Protein AF-I9JYY7-F1 (afdb_monomer_lite)

pLDDT: mean 92.8, std 7.69, range [51.06, 98.75]

InterPro domains:
  IPR031025 LruC domain [TIGR04456] (1-221)
  IPR032295 Domain of unknown function DUF4842 [PF16130] (23-220)

Secondary structure (DSSP, 8-state):
-----S-SSEEEEEEEEEE-GGG-EEEEEEEEEEEEB-S-TT--EEEEEEEEEEGGGB-GGG-BSSEEPTT-SEEEEEEES-THHHHT---S-BS-STTSPPPPPPPEEEEEEEEEEES---GGG-EEEEEESSTT-EEESTTPPPPTTS-GGGTTSTT---BGGGTB-SB-TT--BS------S-TTS-S--PBPTT--HHHH-TTHHHHHHH---TTTT-TTSTTS--GGGB-

Foldseek 3Di:
DDLALQQQWDKDKDKDFDADPPRFGFKMKMKIWTFWHLFALLKFKWKKKWFPAALVFWPQVPKDQWDFDPDWRTGMTTNGRGQCVQQVHSHTTAPQAPPDDHGGGHMTMIMTGTPDTHNDGPVVLIWMWMAIPDPQRIATWWLRDDTPSHPCVCAPPDQHPDDVVVSGGQAGPLRHHPHDDFDDPDPVDDRAFTFHRSNRPCNQAVCVSVCSNPVPDPCLRPPVDPPSGDCVRTD

Sequence (235 aa):
MGDYDFNDFVMNYSYELEKGDNNMITALKLTFTPIAKGAASWTHIGVGIELPLSADNIDKAKSEGATLEEGNDRATFIVWNDVNTAFGTTEGYVNTEGAAVGVSAIPVEVTVRLKTPVSSLLTQKFNPFIFVNSRQREIHLVDYKPTKHADTSLFGTENDRSDPGAEVYYRMDNRYPWALDFPRKEDSSPAWNYPKERVIITKAYPNYEKWVLDQSNLSWFDASVSGNVNKEFLY

Organism: NCBI:txid997881

Radius of gyration: 18.23 Å; chains: 1; bounding box: 48×40×52 Å

Structure (mmCIF, N/CA/C/O backbone):
data_AF-I9JYY7-F1
#
_entry.id   AF-I9JYY7-F1
#
loop_
_atom_site.group_PDB
_atom_site.id
_atom_site.type_symbol
_atom_site.label_atom_id
_atom_site.label_alt_id
_atom_site.label_comp_id
_atom_site.label_asym_id
_atom_site.label_entity_id
_atom_site.label_seq_id
_atom_site.pdbx_PDB_ins_code
_atom_site.Cartn_x
_atom_site.Cartn_y
_atom_site.Cartn_z
_atom_site.occupancy
_atom_site.B_iso_or_equiv
_atom_site.auth_seq_id
_atom_site.auth_comp_id
_atom_site.auth_asym_id
_atom_site.auth_atom_id
_atom_site.pdbx_PDB_model_num
ATOM 1 N N . MET A 1 1 ? 2.165 -6.872 -21.280 1.00 51.06 1 MET A N 1
ATOM 2 C CA . MET A 1 1 ? 3.112 -7.277 -20.227 1.00 51.06 1 MET A CA 1
ATOM 3 C C . MET A 1 1 ? 3.761 -6.005 -19.725 1.00 51.06 1 MET A C 1
ATOM 5 O O . MET A 1 1 ? 4.308 -5.287 -20.558 1.00 51.06 1 MET A O 1
ATOM 9 N N . GLY A 1 2 ? 3.582 -5.679 -18.443 1.00 62.00 2 GLY A N 1
ATOM 10 C CA . GLY A 1 2 ? 4.270 -4.544 -17.822 1.00 62.00 2 GLY A CA 1
ATOM 11 C C . GLY A 1 2 ? 5.785 -4.740 -17.876 1.00 62.00 2 GLY A C 1
ATOM 12 O O . GLY A 1 2 ? 6.266 -5.859 -18.071 1.00 62.00 2 GLY A O 1
ATOM 13 N N . ASP A 1 3 ? 6.527 -3.654 -17.749 1.00 78.38 3 ASP A N 1
ATOM 14 C CA . ASP A 1 3 ? 7.991 -3.655 -17.660 1.00 78.38 3 ASP A CA 1
ATOM 15 C C . ASP A 1 3 ? 8.514 -4.191 -16.321 1.00 78.38 3 ASP A C 1
ATOM 17 O O . ASP A 1 3 ? 9.670 -4.615 -16.259 1.00 78.38 3 ASP A O 1
ATOM 21 N N . TYR A 1 4 ? 7.644 -4.280 -15.308 1.00 90.00 4 TYR A N 1
ATOM 22 C CA . TYR A 1 4 ? 7.883 -4.985 -14.046 1.00 90.00 4 TYR A CA 1
ATOM 23 C C . TYR A 1 4 ? 9.121 -4.452 -13.314 1.00 90.00 4 TYR A C 1
ATOM 25 O O . TYR A 1 4 ? 9.991 -5.189 -12.835 1.00 90.00 4 TYR A O 1
ATOM 33 N N . ASP A 1 5 ? 9.205 -3.128 -13.291 1.00 92.44 5 ASP A N 1
ATOM 34 C CA . ASP A 1 5 ? 10.200 -2.341 -12.579 1.00 92.44 5 ASP A CA 1
ATOM 35 C C . ASP A 1 5 ? 9.774 -2.029 -11.132 1.00 92.44 5 ASP A C 1
ATOM 37 O O . ASP A 1 5 ? 10.587 -1.534 -10.360 1.00 92.44 5 ASP A O 1
ATOM 41 N N . PHE A 1 6 ? 8.541 -2.383 -10.735 1.00 94.38 6 PHE A N 1
ATOM 42 C CA . PHE A 1 6 ? 7.994 -2.201 -9.382 1.00 94.38 6 PHE A CA 1
ATOM 43 C C . PHE A 1 6 ? 8.021 -0.749 -8.885 1.00 94.38 6 PHE A C 1
ATOM 45 O O . PHE A 1 6 ? 8.117 -0.500 -7.679 1.00 94.38 6 PHE A O 1
ATOM 52 N N . ASN A 1 7 ? 7.924 0.212 -9.802 1.00 94.56 7 ASN A N 1
ATOM 53 C CA . ASN A 1 7 ? 7.901 1.627 -9.449 1.00 94.56 7 ASN A CA 1
ATOM 54 C C . ASN A 1 7 ? 6.594 2.343 -9.841 1.00 94.56 7 ASN A C 1
ATOM 56 O O . ASN A 1 7 ? 6.462 3.524 -9.517 1.00 94.56 7 ASN A O 1
ATOM 60 N N . ASP A 1 8 ? 5.615 1.635 -10.437 1.00 94.81 8 ASP A N 1
ATOM 61 C CA . ASP A 1 8 ? 4.264 2.137 -10.765 1.00 94.81 8 ASP A CA 1
ATOM 62 C C . ASP A 1 8 ? 3.693 3.021 -9.640 1.00 94.81 8 ASP A C 1
ATOM 64 O O . ASP A 1 8 ? 3.161 4.109 -9.879 1.00 94.81 8 ASP A O 1
ATOM 68 N N . PHE A 1 9 ? 3.870 2.575 -8.392 1.00 96.56 9 PHE A N 1
ATOM 69 C CA . PHE A 1 9 ? 3.736 3.395 -7.196 1.00 96.56 9 PHE A CA 1
ATOM 70 C C . PHE A 1 9 ? 4.664 2.896 -6.087 1.00 96.56 9 PHE A C 1
ATOM 72 O O . PHE A 1 9 ? 4.711 1.701 -5.796 1.00 96.56 9 PHE A O 1
ATOM 79 N N . VAL A 1 10 ? 5.361 3.820 -5.426 1.00 96.25 10 VAL A N 1
ATOM 80 C CA . VAL A 1 10 ? 6.225 3.529 -4.275 1.00 96.25 10 VAL A CA 1
ATOM 81 C C . VAL A 1 10 ? 5.829 4.438 -3.127 1.00 96.25 10 VAL A C 1
ATOM 83 O O . VAL A 1 10 ? 5.697 5.650 -3.299 1.00 96.25 10 VAL A O 1
ATOM 86 N N . MET A 1 11 ? 5.671 3.867 -1.938 1.00 95.25 11 MET A N 1
ATOM 87 C CA . MET A 1 11 ? 5.253 4.586 -0.743 1.00 95.25 11 MET A CA 1
ATOM 88 C C . MET A 1 11 ? 5.935 4.003 0.487 1.00 95.25 11 MET A C 1
ATOM 90 O O . MET A 1 11 ? 6.008 2.789 0.653 1.00 95.25 11 MET A O 1
ATOM 94 N N . ASN A 1 12 ? 6.375 4.882 1.381 1.00 94.50 12 ASN A N 1
ATOM 95 C CA . ASN A 1 12 ? 6.708 4.493 2.742 1.00 94.50 12 ASN A CA 1
ATOM 96 C C . ASN A 1 12 ? 5.450 4.546 3.599 1.00 94.50 12 ASN A C 1
ATOM 98 O O . ASN A 1 12 ? 4.664 5.489 3.491 1.00 94.50 12 ASN A O 1
ATOM 102 N N . TYR A 1 13 ? 5.298 3.579 4.496 1.00 94.38 13 TYR A N 1
ATOM 103 C CA . TYR A 1 13 ? 4.289 3.648 5.537 1.00 94.38 13 TYR A CA 1
ATOM 104 C C . TYR A 1 13 ? 4.854 3.178 6.877 1.00 94.38 13 TYR A C 1
ATOM 106 O O . TYR A 1 13 ? 5.765 2.350 6.928 1.00 94.38 13 TYR A O 1
ATOM 114 N N . SER A 1 14 ? 4.337 3.737 7.965 1.00 94.25 14 SER A N 1
ATOM 115 C CA . SER A 1 14 ? 4.697 3.368 9.334 1.00 94.25 14 SER A CA 1
ATOM 116 C C . SER A 1 14 ? 3.459 3.341 10.221 1.00 94.25 14 SER A C 1
ATOM 118 O O . SER A 1 14 ? 2.390 3.830 9.845 1.00 94.25 14 SER A O 1
ATOM 120 N N . TYR A 1 15 ? 3.596 2.738 11.400 1.00 95.31 15 TYR A N 1
ATOM 121 C CA . TYR A 1 15 ? 2.539 2.719 12.394 1.00 95.31 15 TYR A CA 1
ATOM 122 C C . TYR A 1 15 ? 3.090 2.870 13.809 1.00 95.31 15 TYR A C 1
ATOM 124 O O . TYR A 1 15 ? 4.154 2.352 14.145 1.00 95.31 15 TYR A O 1
ATOM 132 N N . GLU A 1 16 ? 2.291 3.497 14.660 1.00 96.56 16 GLU A N 1
ATOM 133 C CA . GLU A 1 16 ? 2.466 3.548 16.103 1.00 96.56 16 GLU A CA 1
ATOM 134 C C . GLU A 1 16 ? 1.175 3.094 16.785 1.00 96.56 16 GLU A C 1
ATOM 136 O O . GLU A 1 16 ? 0.065 3.377 16.325 1.00 96.56 16 GLU A O 1
ATOM 141 N N . LEU A 1 17 ? 1.314 2.385 17.904 1.00 97.50 17 LEU A N 1
ATOM 142 C CA . LEU A 1 17 ? 0.184 1.953 18.721 1.00 97.50 17 LEU A CA 1
ATOM 143 C C . LEU A 1 17 ? 0.100 2.839 19.961 1.00 97.50 17 LEU A C 1
ATOM 145 O O . LEU A 1 17 ? 0.964 2.777 20.837 1.00 97.50 17 LEU A O 1
ATOM 149 N N . GLU A 1 18 ? -0.961 3.635 20.051 1.00 97.88 18 GLU A N 1
ATOM 150 C CA . GLU A 1 18 ? -1.284 4.382 21.261 1.00 97.88 18 GLU A CA 1
ATOM 151 C C . GLU A 1 18 ? -1.905 3.421 22.274 1.00 97.88 18 GLU A C 1
ATOM 153 O O . GLU A 1 18 ? -2.821 2.658 21.947 1.00 97.88 18 GLU A O 1
ATOM 158 N N . LYS A 1 19 ? -1.398 3.450 23.507 1.00 97.50 19 LYS A N 1
ATOM 159 C CA . LYS A 1 19 ? -1.869 2.589 24.588 1.00 97.50 19 LYS A CA 1
ATOM 160 C C . LYS A 1 19 ? -2.359 3.418 25.762 1.00 97.50 19 LYS A C 1
ATOM 162 O O . LYS A 1 19 ? -1.696 4.369 26.167 1.00 97.50 19 LYS A O 1
ATOM 167 N N . GLY A 1 20 ? -3.506 3.027 26.300 1.00 96.06 20 GLY A N 1
ATOM 168 C CA . GLY A 1 20 ? -4.085 3.604 27.507 1.00 96.06 20 GLY A CA 1
ATOM 169 C C . GLY A 1 20 ? -3.892 2.701 28.722 1.00 96.06 20 GLY A C 1
ATOM 170 O O . GLY A 1 20 ? -2.884 1.997 28.859 1.00 96.06 20 GLY A O 1
ATOM 171 N N . ASP A 1 21 ? -4.900 2.702 29.591 1.00 94.94 21 ASP A N 1
ATOM 172 C CA . ASP A 1 21 ? -4.928 1.896 30.808 1.00 94.94 21 ASP A CA 1
ATOM 173 C C . ASP A 1 21 ? -4.702 0.407 30.521 1.00 94.94 21 ASP A C 1
ATOM 175 O O . ASP A 1 21 ? -5.119 -0.138 29.494 1.00 94.94 21 ASP A O 1
ATOM 179 N N . ASN A 1 22 ? -4.026 -0.269 31.453 1.00 95.31 22 ASN A N 1
ATOM 180 C CA . ASN A 1 22 ? -3.670 -1.687 31.352 1.00 95.31 22 ASN A CA 1
ATOM 181 C C . ASN A 1 22 ? -2.896 -2.055 30.071 1.00 95.31 22 ASN A C 1
ATOM 183 O O . ASN A 1 22 ? -2.920 -3.214 29.657 1.00 95.31 22 ASN A O 1
ATOM 187 N N . ASN A 1 23 ? -2.195 -1.092 29.451 1.00 96.06 23 ASN A N 1
ATOM 188 C CA . ASN A 1 23 ? -1.418 -1.291 28.222 1.00 96.06 23 ASN A CA 1
ATOM 189 C C . ASN A 1 23 ? -2.283 -1.742 27.025 1.00 96.06 23 ASN A C 1
ATOM 191 O O . ASN A 1 23 ? -1.777 -2.373 26.093 1.00 96.06 23 ASN A O 1
ATOM 195 N N . MET A 1 24 ? -3.583 -1.430 27.056 1.00 98.19 24 MET A N 1
ATOM 196 C CA . MET A 1 24 ? -4.520 -1.726 25.974 1.00 98.19 24 MET A CA 1
ATOM 197 C C . MET A 1 24 ? -4.362 -0.700 24.854 1.00 98.19 24 MET A C 1
ATOM 199 O O . MET A 1 24 ? -4.264 0.497 25.113 1.00 98.19 24 MET A O 1
ATOM 203 N N . ILE A 1 25 ? -4.364 -1.164 23.608 1.00 98.38 25 ILE A N 1
ATOM 204 C CA . ILE A 1 25 ? -4.283 -0.329 22.410 1.00 98.38 25 ILE A CA 1
ATOM 205 C C . ILE A 1 25 ? -5.600 0.430 22.263 1.00 98.38 25 ILE A C 1
ATOM 207 O O . ILE A 1 25 ? -6.661 -0.185 22.154 1.00 98.38 25 ILE A O 1
ATOM 211 N N . THR A 1 26 ? -5.529 1.757 22.260 1.00 98.44 26 THR A N 1
ATOM 212 C CA . THR A 1 26 ? -6.678 2.671 22.155 1.00 98.44 26 THR A CA 1
ATOM 213 C C . THR A 1 26 ? -6.766 3.334 20.786 1.00 98.44 26 THR A C 1
ATOM 215 O O . THR A 1 26 ? -7.861 3.696 20.347 1.00 98.44 26 THR A O 1
ATOM 218 N N . ALA A 1 27 ? -5.631 3.492 20.103 1.00 98.38 27 ALA A N 1
ATOM 219 C CA . ALA A 1 27 ? -5.570 4.047 18.762 1.00 98.38 27 ALA A CA 1
ATOM 220 C C . ALA A 1 27 ? -4.353 3.534 17.984 1.00 98.38 27 ALA A C 1
ATOM 222 O O . ALA A 1 27 ? -3.381 3.040 18.559 1.00 98.38 27 ALA A O 1
ATOM 223 N N . LEU A 1 28 ? -4.419 3.690 16.668 1.00 98.31 28 LEU A N 1
ATOM 224 C CA . LEU A 1 28 ? -3.297 3.540 15.757 1.00 98.31 28 LEU A CA 1
ATOM 225 C C . LEU A 1 28 ? -3.010 4.894 15.130 1.00 98.31 28 LEU A C 1
ATOM 227 O O . LEU A 1 28 ? -3.942 5.577 14.705 1.00 98.31 28 LEU A O 1
ATOM 231 N N . LYS A 1 29 ? -1.736 5.251 15.032 1.00 98.38 29 LYS A N 1
ATOM 232 C CA . LYS A 1 29 ? -1.282 6.360 14.196 1.00 98.38 29 LYS A CA 1
ATOM 233 C C . LYS A 1 29 ? -0.531 5.759 13.028 1.00 98.38 29 LYS A C 1
ATOM 235 O O . LYS A 1 29 ? 0.390 4.981 13.245 1.00 98.38 29 LYS A O 1
ATOM 240 N N . LEU A 1 30 ? -0.969 6.050 11.817 1.00 98.25 30 LEU A N 1
ATOM 241 C CA . LEU A 1 30 ? -0.361 5.574 10.585 1.00 98.25 30 LEU A CA 1
ATOM 242 C C . LEU A 1 30 ? 0.183 6.785 9.847 1.00 98.25 30 LEU A C 1
ATOM 244 O O . LEU A 1 30 ? -0.520 7.786 9.735 1.00 98.25 30 LEU A O 1
ATOM 248 N N . THR A 1 31 ? 1.384 6.682 9.302 1.00 97.44 31 THR A N 1
ATOM 249 C CA . THR A 1 31 ? 1.933 7.727 8.438 1.00 97.44 31 THR A CA 1
ATOM 250 C C . THR A 1 31 ? 2.214 7.122 7.084 1.00 97.44 31 THR A C 1
ATOM 252 O O . THR A 1 31 ? 2.848 6.073 6.999 1.00 97.44 31 THR A O 1
ATOM 255 N N . PHE A 1 32 ? 1.744 7.780 6.031 1.00 97.25 32 PHE A N 1
ATOM 256 C CA . PHE A 1 32 ? 1.962 7.381 4.650 1.00 97.25 32 PHE A CA 1
ATOM 257 C C . PHE A 1 32 ? 2.694 8.498 3.912 1.00 97.25 32 PHE A C 1
ATOM 259 O O . PHE A 1 32 ? 2.281 9.657 3.965 1.00 97.25 32 PHE A O 1
ATOM 266 N N . THR A 1 33 ? 3.751 8.147 3.190 1.00 95.56 33 THR A N 1
ATOM 267 C CA . THR A 1 33 ? 4.568 9.092 2.425 1.00 95.56 33 THR A CA 1
ATOM 268 C C . THR A 1 33 ? 4.789 8.542 1.021 1.00 95.56 33 THR A C 1
ATOM 270 O O . THR A 1 33 ? 5.605 7.628 0.857 1.00 95.56 33 THR A O 1
ATOM 273 N N . PRO A 1 34 ? 4.085 9.066 0.003 1.00 95.38 34 PRO A N 1
ATOM 274 C CA . PRO A 1 34 ? 4.351 8.722 -1.387 1.00 95.38 34 PRO A CA 1
ATOM 275 C C . PRO A 1 34 ? 5.788 9.088 -1.773 1.00 95.38 34 PRO A C 1
ATOM 277 O O . PRO A 1 34 ? 6.290 10.151 -1.409 1.00 95.38 34 PRO A O 1
ATOM 280 N N . ILE A 1 35 ? 6.458 8.189 -2.488 1.00 94.50 35 ILE A N 1
ATOM 281 C CA . ILE A 1 35 ? 7.867 8.318 -2.882 1.00 94.50 35 ILE A CA 1
ATOM 282 C C . ILE A 1 35 ? 7.995 8.435 -4.394 1.00 94.50 35 ILE A C 1
ATOM 284 O O . ILE A 1 35 ? 8.742 9.288 -4.861 1.00 94.50 35 ILE A O 1
ATOM 288 N N . ALA A 1 36 ? 7.264 7.620 -5.153 1.00 94.94 36 ALA A N 1
ATOM 289 C CA . ALA A 1 36 ? 7.288 7.650 -6.610 1.00 94.94 36 ALA A CA 1
ATOM 290 C C . ALA A 1 36 ? 5.954 7.207 -7.212 1.00 94.94 36 ALA A C 1
ATOM 292 O O . ALA A 1 36 ? 5.155 6.531 -6.558 1.00 94.94 36 ALA A O 1
ATOM 293 N N . LYS A 1 37 ? 5.747 7.585 -8.472 1.00 94.94 37 LYS A N 1
ATOM 294 C CA . LYS A 1 37 ? 4.646 7.138 -9.325 1.00 94.94 37 LYS A CA 1
ATOM 295 C C . LYS A 1 37 ? 5.196 6.912 -10.733 1.00 94.94 37 LYS A C 1
ATOM 297 O O . LYS A 1 37 ? 5.296 7.860 -11.505 1.00 94.94 37 LYS A O 1
ATOM 302 N N . GLY A 1 38 ? 5.519 5.672 -11.071 1.00 94.69 38 GLY A N 1
ATOM 303 C CA . GLY A 1 38 ? 5.977 5.225 -12.391 1.00 94.69 38 GLY A CA 1
ATOM 304 C C . GLY A 1 38 ? 4.850 5.003 -13.397 1.00 94.69 38 GLY A C 1
ATOM 305 O O . GLY A 1 38 ? 4.912 4.119 -14.235 1.00 94.69 38 GLY A O 1
ATOM 306 N N . ALA A 1 39 ? 3.768 5.776 -13.308 1.00 93.25 39 ALA A N 1
ATOM 307 C CA . ALA A 1 39 ? 2.580 5.561 -14.127 1.00 93.25 39 ALA A CA 1
ATOM 308 C C . ALA A 1 39 ? 2.257 6.781 -14.991 1.00 93.25 39 ALA A C 1
ATOM 310 O O . ALA A 1 39 ? 2.456 7.928 -14.582 1.00 93.25 39 ALA A O 1
ATOM 311 N N . ALA A 1 40 ? 1.669 6.538 -16.167 1.00 92.88 40 ALA A N 1
ATOM 312 C CA . ALA A 1 40 ? 1.218 7.587 -17.080 1.00 92.88 40 ALA A CA 1
ATOM 313 C C . ALA A 1 40 ? 0.313 8.635 -16.393 1.00 92.88 40 ALA A C 1
ATOM 315 O O . ALA A 1 40 ? -0.321 8.376 -15.369 1.00 92.88 40 ALA A O 1
ATOM 316 N N . SER A 1 41 ? 0.227 9.839 -16.965 1.00 92.06 41 SER A N 1
ATOM 317 C CA . SER A 1 41 ? -0.509 10.962 -16.356 1.00 92.06 41 SER A CA 1
ATOM 318 C C . SER A 1 41 ? -2.013 10.710 -16.213 1.00 92.06 41 SER A C 1
ATOM 320 O O . SER A 1 41 ? -2.634 11.226 -15.293 1.00 92.06 41 SER A O 1
ATOM 322 N N . TRP A 1 42 ? -2.599 9.886 -17.085 1.00 93.56 42 TRP A N 1
ATOM 323 C CA . TRP A 1 42 ? -4.008 9.481 -17.007 1.00 93.56 42 TRP A CA 1
ATOM 324 C C . TRP A 1 42 ? -4.260 8.299 -16.060 1.00 93.56 42 TRP A C 1
ATOM 326 O O . TRP A 1 42 ? -5.404 7.867 -15.923 1.00 93.56 42 TRP A O 1
ATOM 336 N N . THR A 1 43 ? -3.214 7.738 -15.446 1.00 95.56 43 THR A N 1
ATOM 337 C CA . THR A 1 43 ? -3.346 6.675 -14.450 1.00 95.56 43 THR A CA 1
ATOM 338 C C . THR A 1 43 ? -3.503 7.300 -13.069 1.00 95.56 43 THR A C 1
ATOM 340 O O . THR A 1 43 ? -2.537 7.795 -12.484 1.00 95.56 43 THR A O 1
ATOM 343 N N . HIS A 1 44 ? -4.724 7.258 -12.544 1.00 96.06 44 HIS A N 1
ATOM 344 C CA . HIS A 1 44 ? -5.056 7.722 -11.201 1.00 96.06 44 HIS A CA 1
ATOM 345 C C . HIS A 1 44 ? -4.870 6.578 -10.209 1.00 96.06 44 HIS A C 1
ATOM 347 O O . HIS A 1 44 ? -5.483 5.519 -10.364 1.00 96.06 44 HIS A O 1
ATOM 353 N N . ILE A 1 45 ? -4.026 6.791 -9.202 1.00 98.19 45 ILE A N 1
ATOM 354 C CA . ILE A 1 45 ? -3.723 5.790 -8.178 1.00 98.19 45 ILE A CA 1
ATOM 355 C C . ILE A 1 45 ? -4.276 6.295 -6.854 1.00 98.19 45 ILE A C 1
ATOM 357 O O . ILE A 1 45 ? -3.819 7.309 -6.333 1.00 98.19 45 ILE A O 1
ATOM 361 N N . GLY A 1 46 ? -5.265 5.594 -6.318 1.00 98.44 46 GLY A N 1
ATOM 362 C CA . GLY A 1 46 ? -5.697 5.751 -4.939 1.00 98.44 46 GLY A CA 1
ATOM 363 C C . GLY A 1 46 ? -4.991 4.757 -4.025 1.00 98.44 46 GLY A C 1
ATOM 364 O O . GLY A 1 46 ? -4.431 3.764 -4.486 1.00 98.44 46 GLY A O 1
ATOM 365 N N . VAL A 1 47 ? -5.018 5.026 -2.724 1.00 98.75 47 VAL A N 1
ATOM 366 C CA . VAL A 1 47 ? -4.351 4.217 -1.697 1.00 98.75 47 VAL A CA 1
ATOM 367 C C . VAL A 1 47 ? -5.314 3.976 -0.551 1.00 98.75 47 VAL A C 1
ATOM 369 O O . VAL A 1 47 ? -5.964 4.909 -0.061 1.00 98.75 47 VAL A O 1
ATOM 372 N N . GLY A 1 48 ? -5.351 2.735 -0.088 1.00 98.56 48 GLY A N 1
ATOM 373 C CA . GLY A 1 48 ? -6.064 2.353 1.113 1.00 98.56 48 GLY A CA 1
ATOM 374 C C . GLY A 1 48 ? -5.279 1.383 1.984 1.00 98.56 48 GLY A C 1
ATOM 375 O O . GLY A 1 48 ? -4.209 0.893 1.622 1.00 98.56 48 GLY A O 1
ATOM 376 N N . ILE A 1 49 ? -5.828 1.122 3.164 1.00 98.69 49 ILE A N 1
ATOM 377 C CA . ILE A 1 49 ? -5.327 0.115 4.093 1.00 98.69 49 ILE A CA 1
ATOM 378 C C . ILE A 1 49 ? -6.500 -0.593 4.770 1.00 98.69 49 ILE A C 1
ATOM 380 O O . ILE A 1 49 ? -7.363 0.052 5.368 1.00 98.69 49 ILE A O 1
ATOM 384 N N . GLU A 1 50 ? -6.532 -1.922 4.690 1.00 98.50 50 GLU A N 1
ATOM 385 C CA . GLU A 1 50 ? -7.390 -2.749 5.541 1.00 98.50 50 GLU A CA 1
ATOM 386 C C . GLU A 1 50 ? -6.610 -3.144 6.805 1.00 98.50 50 GLU A C 1
ATOM 388 O O . GLU A 1 50 ? -5.489 -3.659 6.749 1.00 98.50 50 GLU A O 1
ATOM 393 N N . LEU A 1 51 ? -7.214 -2.890 7.965 1.00 98.12 51 LEU A N 1
ATOM 394 C CA . LEU A 1 51 ? -6.679 -3.249 9.272 1.00 98.12 51 LEU A CA 1
ATOM 395 C C . LEU A 1 51 ? -7.343 -4.537 9.785 1.00 98.12 51 LEU A C 1
ATOM 397 O O . LEU A 1 51 ? -8.528 -4.767 9.537 1.00 98.12 51 LEU A O 1
ATOM 401 N N . PRO A 1 52 ? -6.641 -5.357 10.589 1.00 96.75 52 PRO A N 1
ATOM 402 C CA . PRO A 1 52 ? -7.188 -6.571 11.199 1.00 96.75 52 PRO A CA 1
ATOM 403 C C . PRO A 1 52 ? -8.076 -6.242 12.414 1.00 96.75 52 PRO A C 1
ATOM 405 O O . PRO A 1 52 ? -7.904 -6.776 13.509 1.00 96.75 52 PRO A O 1
ATOM 408 N N . LEU A 1 53 ? -9.024 -5.330 12.213 1.00 96.81 53 LEU A N 1
ATOM 409 C CA . LEU A 1 53 ? -10.011 -4.845 13.168 1.00 96.81 53 LEU A CA 1
ATOM 410 C C . LEU A 1 53 ? -11.378 -4.885 12.497 1.00 96.81 53 LEU A C 1
ATOM 412 O O . LEU A 1 53 ? -11.484 -4.618 11.306 1.00 96.81 53 LEU A O 1
ATOM 416 N N . SER A 1 54 ? -12.432 -5.174 13.254 1.00 96.62 54 SER A N 1
ATOM 417 C CA . SER A 1 54 ? -13.795 -4.974 12.752 1.00 96.62 54 SER A CA 1
ATOM 418 C C . SER A 1 54 ? -14.036 -3.485 12.495 1.00 96.62 54 SER A C 1
ATOM 420 O O . SER A 1 54 ? -13.659 -2.652 13.328 1.00 96.62 54 SER A O 1
ATOM 422 N N . ALA A 1 55 ? -14.690 -3.156 11.377 1.00 96.69 55 ALA A N 1
ATOM 423 C CA . ALA A 1 55 ? -15.098 -1.782 11.074 1.00 96.69 55 ALA A CA 1
ATOM 424 C C . ALA A 1 55 ? -15.976 -1.186 12.194 1.00 96.69 55 ALA A C 1
ATOM 426 O O . ALA A 1 55 ? -15.840 -0.010 12.540 1.00 96.69 55 ALA A O 1
ATOM 427 N N . ASP A 1 56 ? -16.788 -2.018 12.855 1.00 96.56 56 ASP A N 1
ATOM 428 C CA . ASP A 1 56 ? -17.656 -1.599 13.958 1.00 96.56 56 ASP A CA 1
ATOM 429 C C . ASP A 1 56 ? -16.882 -1.149 15.198 1.00 96.56 56 ASP A C 1
ATOM 431 O O . ASP A 1 56 ? -17.411 -0.358 15.984 1.00 96.56 56 ASP A O 1
ATOM 435 N N . ASN A 1 57 ? -15.633 -1.590 15.379 1.00 97.75 57 ASN A N 1
ATOM 436 C CA . ASN A 1 57 ? -14.809 -1.166 16.512 1.00 97.75 57 ASN A CA 1
ATOM 437 C C . ASN A 1 57 ? -14.162 0.215 16.305 1.00 97.75 57 ASN A C 1
ATOM 439 O O . ASN A 1 57 ? -13.501 0.719 17.210 1.00 97.75 57 ASN A O 1
ATOM 443 N N . ILE A 1 58 ? -14.329 0.852 15.146 1.00 98.31 58 ILE A N 1
ATOM 444 C CA . ILE A 1 58 ? -13.722 2.157 14.874 1.00 98.31 58 ILE A CA 1
ATOM 445 C C . ILE A 1 58 ? -14.607 3.288 15.400 1.00 98.31 58 ILE A C 1
ATOM 447 O O . ILE A 1 58 ? -15.779 3.411 15.036 1.00 98.31 58 ILE A O 1
ATOM 451 N N . ASP A 1 59 ? -14.037 4.159 16.234 1.00 98.12 59 ASP A N 1
ATOM 452 C CA . ASP A 1 59 ? -14.640 5.434 16.623 1.00 98.12 59 ASP A CA 1
ATOM 453 C C . ASP A 1 59 ? -14.418 6.450 15.492 1.00 98.12 59 ASP A C 1
ATOM 455 O O . ASP A 1 59 ? -13.473 7.246 15.494 1.00 98.12 59 ASP A O 1
ATOM 459 N N . LYS A 1 60 ? -15.286 6.376 14.475 1.00 96.31 60 LYS A N 1
ATOM 460 C CA . LYS A 1 60 ? -15.220 7.208 13.263 1.00 96.31 60 LYS A CA 1
ATOM 461 C C . LYS A 1 60 ? -15.222 8.706 13.579 1.00 96.31 60 LYS A C 1
ATOM 463 O O . LYS A 1 60 ? -14.560 9.463 12.886 1.00 96.31 60 LYS A O 1
ATOM 468 N N . ALA A 1 61 ? -15.925 9.131 14.632 1.00 97.12 61 ALA A N 1
ATOM 469 C CA . ALA A 1 61 ? -16.036 10.541 15.007 1.00 9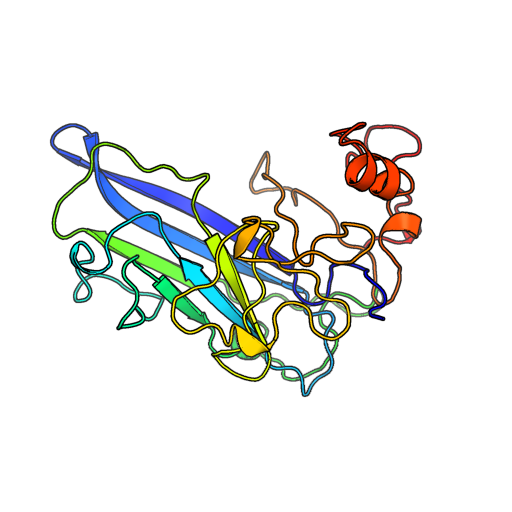7.12 61 ALA A CA 1
ATOM 470 C C . ALA A 1 61 ? -14.732 11.127 15.569 1.00 97.12 61 ALA A C 1
ATOM 472 O O . ALA A 1 61 ? -14.578 12.345 15.601 1.00 97.12 61 ALA A O 1
ATOM 473 N N . LYS A 1 62 ? -13.810 10.273 16.027 1.00 97.69 62 LYS A N 1
ATOM 474 C CA . LYS A 1 62 ? -12.505 10.687 16.558 1.00 97.69 62 LYS A CA 1
ATOM 475 C C . LYS A 1 62 ? -11.325 10.178 15.732 1.00 97.69 62 LYS A C 1
ATOM 477 O O . LYS A 1 62 ? -10.187 10.290 16.184 1.00 97.69 62 LYS A O 1
ATOM 482 N N . SER A 1 63 ? -11.604 9.564 14.586 1.00 97.94 63 SER A N 1
ATOM 483 C CA . SER A 1 63 ? -10.586 9.152 13.626 1.00 97.94 63 SER A CA 1
ATOM 484 C C . SER A 1 63 ? -10.447 10.231 12.556 1.00 97.94 63 SER A C 1
ATOM 486 O O . SER A 1 63 ? -11.438 10.846 12.165 1.00 97.94 63 SER A O 1
ATOM 488 N N . GLU A 1 64 ? -9.228 10.475 12.094 1.00 98.06 64 GLU A N 1
ATOM 489 C CA . GLU A 1 64 ? -8.901 11.592 11.201 1.00 98.06 64 GLU A CA 1
ATOM 490 C C . GLU A 1 64 ? -7.797 11.211 10.209 1.00 98.06 64 GLU A C 1
ATOM 492 O O . GLU A 1 64 ? -7.112 10.204 10.389 1.00 98.06 64 GLU A O 1
ATOM 497 N N . GLY A 1 65 ? -7.642 12.007 9.149 1.00 97.25 65 GLY A N 1
ATOM 498 C CA . GLY A 1 65 ? -6.602 11.831 8.126 1.00 97.25 65 GLY A CA 1
ATOM 499 C C . GLY A 1 65 ? -6.942 10.849 6.999 1.00 97.25 65 GLY A C 1
ATOM 500 O O . GLY A 1 65 ? -6.317 10.902 5.947 1.00 97.25 65 GLY A O 1
ATOM 501 N N . ALA A 1 66 ? -7.958 9.998 7.166 1.00 97.81 66 ALA A N 1
ATOM 502 C CA . ALA A 1 66 ? -8.449 9.093 6.124 1.00 97.81 66 ALA A CA 1
ATOM 503 C C . ALA A 1 66 ? -9.962 8.860 6.231 1.00 97.81 66 ALA A C 1
ATOM 505 O O . ALA A 1 66 ? -10.588 9.127 7.260 1.00 97.81 66 ALA A O 1
ATOM 506 N N . THR A 1 67 ? -10.557 8.323 5.165 1.00 98.00 67 THR A N 1
ATOM 507 C CA . THR A 1 67 ? -11.986 7.982 5.130 1.00 98.00 67 THR A CA 1
ATOM 508 C C . THR A 1 67 ? -12.186 6.510 5.469 1.00 98.00 67 THR A C 1
ATOM 510 O O . THR A 1 67 ? -11.724 5.654 4.722 1.00 98.00 67 THR A O 1
ATOM 513 N N . LEU A 1 68 ? -12.900 6.202 6.559 1.00 98.25 68 LEU A N 1
ATOM 514 C CA . LEU A 1 68 ? -13.381 4.839 6.822 1.00 98.25 68 LEU A CA 1
ATOM 515 C C . LEU A 1 68 ? -14.419 4.460 5.760 1.00 98.25 68 LEU A C 1
ATOM 517 O O . LEU A 1 68 ? -15.469 5.102 5.658 1.00 98.25 68 LEU A O 1
ATOM 521 N N . GLU A 1 69 ? -14.116 3.424 4.991 1.00 97.44 69 GLU A N 1
ATOM 522 C CA . GLU A 1 69 ? -14.979 2.919 3.938 1.00 97.44 69 GLU A CA 1
ATOM 523 C C . GLU A 1 69 ? -16.035 1.961 4.489 1.00 97.44 69 GLU A C 1
ATOM 525 O O . GLU A 1 69 ? -15.735 0.964 5.147 1.00 97.44 69 GLU A O 1
ATOM 530 N N . GLU A 1 70 ? -17.291 2.264 4.176 1.00 96.12 70 GLU A N 1
ATOM 531 C CA . GLU A 1 70 ? -18.445 1.495 4.623 1.00 96.12 70 GLU A CA 1
ATOM 532 C C . GLU A 1 70 ? -18.579 0.159 3.876 1.00 96.12 70 GLU A C 1
ATOM 534 O O . GLU A 1 70 ? -18.145 -0.009 2.734 1.00 96.12 70 GLU A O 1
ATOM 539 N N . GLY A 1 71 ? -19.254 -0.797 4.513 1.00 94.50 71 GLY A N 1
ATOM 540 C CA . GLY A 1 71 ? -19.642 -2.067 3.896 1.00 94.50 71 GLY A CA 1
ATOM 541 C C . GLY A 1 71 ? -18.595 -3.180 3.966 1.00 94.50 71 GLY A C 1
ATOM 542 O O . GLY A 1 71 ? -18.964 -4.330 3.713 1.00 94.50 71 GLY A O 1
ATOM 543 N N . ASN A 1 72 ? -17.352 -2.874 4.347 1.00 95.69 72 ASN A N 1
ATOM 544 C CA . ASN A 1 72 ? -16.316 -3.866 4.640 1.00 95.69 72 ASN A CA 1
ATOM 545 C C . ASN A 1 72 ? -16.511 -4.473 6.039 1.00 95.69 72 ASN A C 1
ATOM 547 O O . ASN A 1 72 ? -16.852 -3.768 6.987 1.00 95.69 72 ASN A O 1
ATOM 551 N N . ASP A 1 73 ? -16.240 -5.772 6.187 1.00 93.19 73 ASP A N 1
ATOM 552 C CA . ASP A 1 73 ? -16.291 -6.440 7.499 1.00 93.19 73 ASP A CA 1
ATOM 553 C C . ASP A 1 73 ? -15.127 -5.980 8.397 1.00 93.19 73 ASP A C 1
ATOM 555 O O . ASP A 1 73 ? -15.246 -5.855 9.622 1.00 93.19 73 ASP A O 1
ATOM 559 N N . ARG A 1 74 ? -13.982 -5.703 7.766 1.00 97.06 74 ARG A N 1
ATOM 560 C CA . ARG A 1 74 ? -12.784 -5.155 8.395 1.00 97.06 74 ARG A CA 1
ATOM 561 C C . ARG A 1 74 ? -12.664 -3.660 8.150 1.00 97.06 74 ARG A C 1
ATOM 563 O O . ARG A 1 74 ? -13.051 -3.148 7.101 1.00 97.06 74 ARG A O 1
ATOM 570 N N . ALA A 1 75 ? -12.095 -2.969 9.128 1.00 98.06 75 ALA A N 1
ATOM 571 C CA . ALA A 1 75 ? -11.837 -1.544 9.068 1.00 98.06 75 ALA A CA 1
ATOM 572 C C . ALA A 1 75 ? -10.904 -1.234 7.892 1.00 98.06 75 ALA A C 1
ATOM 574 O O . ALA A 1 75 ? -9.722 -1.572 7.926 1.00 98.06 75 ALA A O 1
ATOM 575 N N . THR A 1 76 ? -11.452 -0.592 6.865 1.00 98.62 76 THR A N 1
ATOM 576 C CA . THR A 1 76 ? -10.743 -0.247 5.632 1.00 98.62 76 THR A CA 1
ATOM 577 C C . THR A 1 76 ? -10.756 1.260 5.471 1.00 98.62 76 THR A C 1
ATOM 579 O O . THR A 1 76 ? -11.822 1.871 5.489 1.00 98.62 76 THR A O 1
ATOM 582 N N . PHE A 1 77 ? -9.582 1.869 5.344 1.00 98.69 77 PHE A N 1
ATOM 583 C CA . PHE A 1 77 ? -9.437 3.315 5.226 1.00 98.69 77 PHE A CA 1
ATOM 584 C C . PHE A 1 77 ? -8.899 3.688 3.854 1.00 98.69 77 PHE A C 1
ATOM 586 O O . PHE A 1 77 ? -7.898 3.130 3.417 1.00 98.69 77 PHE A O 1
ATOM 593 N N . ILE A 1 78 ? -9.530 4.667 3.210 1.00 98.62 78 ILE A N 1
ATOM 594 C CA . ILE A 1 78 ? -9.028 5.303 1.992 1.00 98.62 78 ILE A CA 1
ATOM 595 C C . ILE A 1 78 ? -8.235 6.543 2.395 1.00 98.62 78 ILE A C 1
ATOM 597 O O . ILE A 1 78 ? -8.795 7.482 2.972 1.00 98.62 78 ILE A O 1
ATOM 601 N N . VAL A 1 79 ? -6.934 6.520 2.108 1.00 98.38 79 VAL A N 1
ATOM 602 C CA . VAL A 1 79 ? -5.978 7.584 2.451 1.00 98.38 79 VAL A CA 1
ATOM 603 C C . VAL A 1 79 ? -5.939 8.629 1.339 1.00 98.38 79 VAL A C 1
ATOM 605 O O . VAL A 1 79 ? -6.073 9.822 1.597 1.00 98.38 79 VAL A O 1
ATOM 608 N N . TRP A 1 80 ? -5.864 8.175 0.086 1.00 98.06 80 TRP A N 1
ATOM 609 C CA . TRP A 1 80 ? -5.976 9.029 -1.095 1.00 98.06 80 TRP A CA 1
ATOM 610 C C . TRP A 1 80 ? -6.929 8.413 -2.110 1.00 98.06 80 TRP A C 1
ATOM 612 O O . TRP A 1 80 ? -6.861 7.220 -2.390 1.00 98.06 80 TRP A O 1
ATOM 622 N N . ASN A 1 81 ? -7.774 9.251 -2.713 1.00 97.56 81 ASN A N 1
ATOM 623 C CA . ASN A 1 81 ? -8.478 8.882 -3.945 1.00 97.56 81 ASN A CA 1
ATOM 624 C C . ASN A 1 81 ? -7.578 9.027 -5.177 1.00 97.56 81 ASN A C 1
ATOM 626 O O . ASN A 1 81 ? -7.756 8.306 -6.151 1.00 97.56 81 ASN A O 1
ATOM 630 N N . ASP A 1 82 ? -6.619 9.955 -5.117 1.00 96.94 82 ASP A N 1
ATOM 631 C CA . ASP A 1 82 ? -5.580 10.141 -6.124 1.00 96.94 82 ASP A CA 1
ATOM 632 C C . ASP A 1 82 ? -4.313 10.722 -5.468 1.00 96.94 82 ASP A C 1
ATOM 634 O O . ASP A 1 82 ? -4.333 11.832 -4.917 1.00 96.94 82 ASP A O 1
ATOM 638 N N . VAL A 1 83 ? -3.209 9.975 -5.523 1.00 96.25 83 VAL A N 1
ATOM 639 C CA . VAL A 1 83 ? -1.903 10.353 -4.954 1.00 96.25 83 VAL A CA 1
ATOM 640 C C . VAL A 1 83 ? -1.255 11.544 -5.657 1.00 96.25 83 VAL A C 1
ATOM 642 O O . VAL A 1 83 ? -0.377 12.179 -5.074 1.00 96.25 83 VAL A O 1
ATOM 645 N N . ASN A 1 84 ? -1.718 11.921 -6.854 1.00 94.50 84 ASN A N 1
ATOM 646 C CA . ASN A 1 84 ? -1.297 13.157 -7.524 1.00 94.50 84 ASN A CA 1
ATOM 647 C C . ASN A 1 84 ? -1.478 14.389 -6.617 1.00 94.50 84 ASN A C 1
ATOM 649 O O . ASN A 1 84 ? -0.671 15.319 -6.636 1.00 94.50 84 ASN A O 1
ATOM 653 N N . THR A 1 85 ? -2.501 14.370 -5.753 1.00 94.44 85 THR A N 1
ATOM 654 C CA . THR A 1 85 ? -2.737 15.432 -4.763 1.00 94.44 85 THR A CA 1
ATOM 655 C C . THR A 1 85 ? -1.612 15.552 -3.732 1.00 94.44 85 THR A C 1
ATOM 657 O O . THR A 1 85 ? -1.295 16.664 -3.317 1.00 94.44 85 THR A O 1
ATOM 660 N N . ALA A 1 86 ? -0.973 14.440 -3.358 1.00 94.62 86 ALA A N 1
ATOM 661 C CA . ALA A 1 86 ? 0.148 14.426 -2.422 1.00 94.62 86 ALA A CA 1
ATOM 662 C C . ALA A 1 86 ? 1.443 14.937 -3.067 1.00 94.62 86 ALA A C 1
ATOM 664 O O . ALA A 1 86 ? 2.207 15.647 -2.417 1.00 94.62 86 ALA A O 1
ATOM 665 N N . PHE A 1 87 ? 1.678 14.604 -4.340 1.00 93.75 87 PHE A N 1
ATOM 666 C CA . PHE A 1 87 ? 2.836 15.095 -5.096 1.00 93.75 87 PHE A CA 1
ATOM 667 C C . PHE A 1 87 ? 2.672 16.540 -5.591 1.00 93.75 87 PHE A C 1
ATOM 669 O O . PHE A 1 87 ? 3.651 17.165 -5.989 1.00 93.75 87 PHE A O 1
ATOM 676 N N . GLY A 1 88 ? 1.448 17.079 -5.599 1.00 92.56 88 GLY A N 1
ATOM 677 C CA . GLY A 1 88 ? 1.167 18.418 -6.121 1.00 92.56 88 GLY A CA 1
ATOM 678 C C . GLY A 1 88 ? 1.353 18.537 -7.638 1.00 92.56 88 GLY A C 1
ATOM 679 O O . GLY A 1 88 ? 1.535 19.641 -8.148 1.00 92.56 88 GLY A O 1
ATOM 680 N N . THR A 1 89 ? 1.314 17.416 -8.363 1.00 88.31 89 THR A N 1
ATOM 681 C CA . THR A 1 89 ? 1.473 17.358 -9.820 1.00 88.31 89 THR A CA 1
ATOM 682 C C . THR A 1 89 ? 0.511 16.344 -10.429 1.00 88.31 89 THR A C 1
ATOM 684 O O . THR A 1 89 ? 0.108 15.384 -9.782 1.00 88.31 89 THR A O 1
ATOM 687 N N . THR A 1 90 ? 0.138 16.575 -11.686 1.00 85.50 90 THR A N 1
ATOM 688 C CA . THR A 1 90 ? -0.612 15.620 -12.528 1.00 85.50 90 THR A CA 1
ATOM 689 C C . THR A 1 90 ? 0.259 15.072 -13.657 1.00 85.50 90 THR A C 1
ATOM 691 O O . THR A 1 90 ? 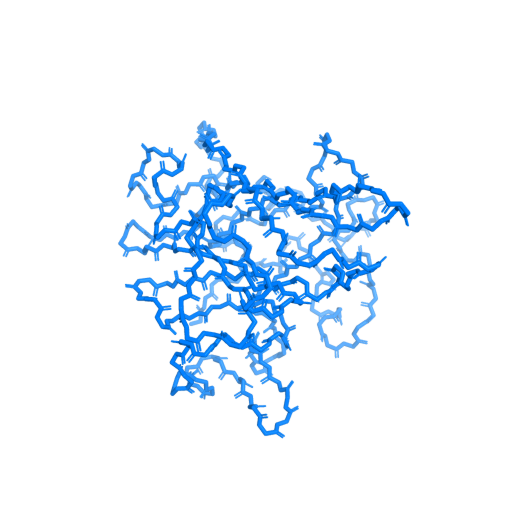-0.231 14.419 -14.582 1.00 85.50 90 THR A O 1
ATOM 694 N N . GLU A 1 91 ? 1.561 15.361 -13.602 1.00 79.25 91 GLU A N 1
ATOM 695 C CA . GLU A 1 91 ? 2.537 14.759 -14.495 1.00 79.25 91 GLU A CA 1
ATOM 696 C C . GLU A 1 91 ? 2.529 13.232 -14.342 1.00 79.25 91 GLU A C 1
ATOM 698 O O . GLU A 1 91 ? 2.039 12.668 -13.361 1.00 79.25 91 GLU A O 1
ATOM 703 N N . GLY A 1 92 ? 3.001 12.551 -15.385 1.00 83.31 92 GLY A N 1
ATOM 704 C CA . GLY A 1 92 ? 3.047 11.095 -15.417 1.00 83.31 92 GLY A CA 1
ATOM 705 C C . GLY A 1 92 ? 4.061 10.543 -14.423 1.00 83.31 92 GLY A C 1
ATOM 706 O O . GLY A 1 92 ? 3.769 10.412 -13.238 1.00 83.31 92 GLY A O 1
ATOM 707 N N . TYR A 1 93 ? 5.228 10.182 -14.940 1.00 91.12 93 TYR A N 1
ATOM 708 C CA . TYR A 1 93 ? 6.308 9.557 -14.192 1.00 91.12 93 TYR A CA 1
ATOM 709 C C . TYR A 1 93 ? 6.900 10.537 -13.169 1.00 91.12 93 TYR A C 1
ATOM 711 O O . TYR A 1 93 ? 7.501 11.545 -13.538 1.00 91.12 93 TYR A O 1
ATOM 719 N N . VAL A 1 94 ? 6.720 10.253 -11.879 1.00 93.25 94 VAL A N 1
ATOM 720 C CA . VAL A 1 94 ? 7.247 11.040 -10.758 1.00 93.25 94 VAL A CA 1
ATOM 721 C C . VAL A 1 94 ? 8.285 10.208 -10.023 1.00 93.25 94 VAL A C 1
ATOM 723 O O . VAL A 1 94 ? 7.971 9.136 -9.511 1.00 93.25 94 VAL A O 1
ATOM 726 N N . ASN A 1 95 ? 9.508 10.730 -9.932 1.00 93.50 95 ASN A N 1
ATOM 727 C CA . ASN A 1 95 ? 10.646 10.101 -9.256 1.00 93.50 95 ASN A CA 1
ATOM 728 C C . ASN A 1 95 ? 11.024 8.704 -9.770 1.00 93.50 95 ASN A C 1
ATOM 730 O O . ASN A 1 95 ? 11.603 7.934 -9.025 1.00 93.50 95 ASN A O 1
ATOM 734 N N . THR A 1 96 ? 10.734 8.357 -11.023 1.00 92.00 96 THR A N 1
ATOM 735 C CA . THR A 1 96 ? 11.186 7.081 -11.620 1.00 92.00 96 THR A CA 1
ATOM 736 C C . THR A 1 96 ? 12.175 7.286 -12.768 1.00 92.00 96 THR A C 1
ATOM 738 O O . THR A 1 96 ? 12.988 6.408 -13.072 1.00 92.00 96 THR A O 1
ATOM 741 N N . GLU A 1 97 ? 12.195 8.484 -13.361 1.00 87.44 97 GLU A N 1
ATOM 742 C CA . GLU A 1 97 ? 13.139 8.880 -14.404 1.00 87.44 97 GLU A CA 1
ATOM 743 C C . GLU A 1 97 ? 14.360 9.585 -13.783 1.00 87.44 97 GLU A C 1
ATOM 745 O O . GLU A 1 97 ? 14.262 10.679 -13.231 1.00 87.44 97 GLU A O 1
ATOM 750 N N . GLY A 1 98 ? 15.545 8.971 -13.881 1.00 65.38 98 GLY A N 1
ATOM 751 C CA . GLY A 1 98 ? 16.768 9.375 -13.161 1.00 65.38 98 GLY A CA 1
ATOM 752 C C . GLY A 1 98 ? 17.418 10.720 -13.539 1.00 65.38 98 GLY A C 1
ATOM 753 O O . GLY A 1 98 ? 18.608 10.888 -13.284 1.00 65.38 98 GLY A O 1
ATOM 754 N N . ALA A 1 99 ? 16.695 11.648 -14.175 1.00 54.88 99 ALA A N 1
ATOM 755 C CA . ALA A 1 99 ? 17.207 12.954 -14.611 1.00 54.88 99 ALA A CA 1
ATOM 756 C C . ALA A 1 99 ? 16.457 14.170 -14.025 1.00 54.88 99 ALA A C 1
ATOM 758 O O . ALA A 1 99 ? 16.927 15.297 -14.194 1.00 54.88 99 ALA A O 1
ATOM 759 N N . ALA A 1 100 ? 15.320 13.975 -13.347 1.00 64.69 100 ALA A N 1
ATOM 760 C CA . ALA A 1 100 ? 14.544 15.068 -12.761 1.00 64.69 100 ALA A CA 1
ATOM 761 C C . ALA A 1 100 ? 14.996 15.401 -11.327 1.00 64.69 100 ALA A C 1
ATOM 763 O O . ALA A 1 100 ? 15.495 14.546 -10.595 1.00 64.69 100 ALA A O 1
ATOM 764 N N . VAL A 1 101 ? 14.801 16.656 -10.906 1.00 72.06 101 VAL A N 1
ATOM 765 C CA . VAL A 1 101 ? 14.846 17.009 -9.478 1.00 72.06 101 VAL A CA 1
ATOM 766 C C . VAL A 1 101 ? 13.698 16.268 -8.798 1.00 72.06 101 VAL A C 1
ATOM 768 O O . VAL A 1 101 ? 12.559 16.382 -9.244 1.00 72.06 101 VAL A O 1
ATOM 771 N N . GLY A 1 102 ? 14.002 15.509 -7.745 1.00 82.56 102 GLY A N 1
ATOM 772 C CA . GLY A 1 102 ? 12.996 14.719 -7.043 1.00 82.56 102 GLY A CA 1
ATOM 773 C C . GLY A 1 102 ? 11.837 15.578 -6.528 1.00 82.56 102 GLY A C 1
ATOM 774 O O . GLY A 1 102 ? 12.049 16.650 -5.956 1.00 82.56 102 GLY A O 1
ATOM 775 N N . VAL A 1 103 ? 10.613 15.096 -6.722 1.00 89.00 103 VAL A N 1
ATOM 776 C CA . VAL A 1 103 ? 9.382 15.697 -6.206 1.00 89.00 103 VAL A CA 1
ATOM 777 C C . VAL A 1 103 ? 9.110 15.132 -4.818 1.00 89.00 103 VAL A C 1
ATOM 779 O O . VAL A 1 103 ? 8.907 13.930 -4.658 1.00 89.00 103 VAL A O 1
ATOM 782 N N . SER A 1 104 ? 9.081 15.989 -3.802 1.00 91.25 104 SER A N 1
ATOM 783 C CA . SER A 1 104 ? 8.668 15.581 -2.458 1.00 91.25 104 SER A CA 1
ATOM 784 C C . SER A 1 104 ? 7.148 15.575 -2.352 1.00 91.25 104 SER A C 1
ATOM 786 O O . SER A 1 104 ? 6.513 16.600 -2.595 1.00 91.25 104 SER A O 1
ATOM 788 N N . ALA A 1 105 ? 6.568 14.448 -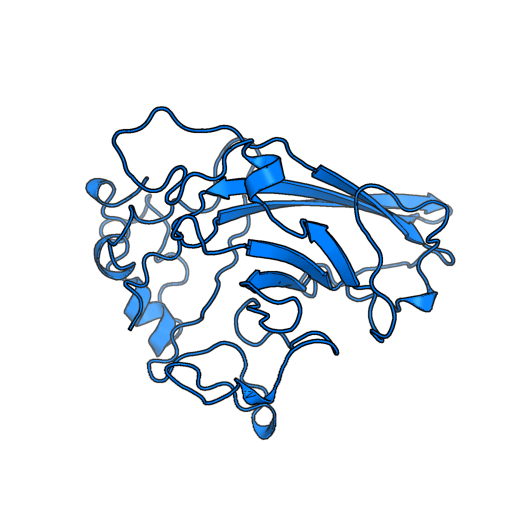1.944 1.00 93.12 105 ALA A N 1
ATOM 789 C CA . ALA A 1 105 ? 5.155 14.388 -1.592 1.00 93.12 105 ALA A CA 1
ATOM 790 C C . ALA A 1 105 ? 4.910 14.894 -0.166 1.00 93.12 105 ALA A C 1
ATOM 792 O O . ALA A 1 105 ? 5.769 14.771 0.712 1.00 93.12 105 ALA A O 1
ATOM 793 N N . ILE A 1 106 ? 3.708 15.412 0.076 1.00 94.69 106 ILE A N 1
ATOM 794 C CA . ILE A 1 106 ? 3.222 15.729 1.420 1.00 94.69 106 ILE A CA 1
ATOM 795 C C . ILE A 1 106 ? 2.740 14.423 2.079 1.00 94.69 106 ILE A C 1
ATOM 797 O O . ILE A 1 106 ? 1.821 13.793 1.545 1.00 94.69 106 ILE A O 1
ATOM 801 N N . PRO A 1 107 ? 3.322 13.998 3.219 1.00 95.88 107 PRO A N 1
ATOM 802 C CA . PRO A 1 107 ? 2.828 12.844 3.961 1.00 95.88 107 PRO A CA 1
ATOM 803 C C . PRO A 1 107 ? 1.411 13.062 4.493 1.00 95.88 107 PRO A C 1
ATOM 805 O O . PRO A 1 107 ? 1.009 14.191 4.778 1.00 95.88 107 PRO A O 1
ATOM 808 N N . VAL A 1 108 ? 0.685 11.968 4.706 1.00 97.50 108 VAL A N 1
ATOM 809 C CA . VAL A 1 108 ? -0.575 11.971 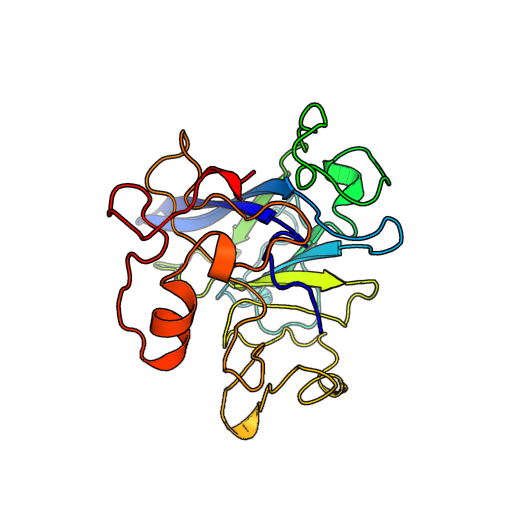5.458 1.00 97.50 108 VAL A CA 1
ATOM 810 C C . VAL A 1 108 ? -0.402 11.166 6.735 1.00 97.50 108 VAL A C 1
ATOM 812 O O . VAL A 1 108 ? 0.079 10.034 6.713 1.00 97.50 108 VAL A O 1
ATOM 815 N N . GLU A 1 109 ? -0.834 11.760 7.843 1.00 98.12 109 GLU A N 1
ATOM 816 C CA . GLU A 1 109 ? -0.984 11.091 9.129 1.00 98.12 109 GLU A CA 1
ATOM 817 C C . GLU A 1 109 ? -2.455 10.727 9.333 1.00 98.12 109 GLU A C 1
ATOM 819 O O . GLU A 1 109 ? -3.346 11.564 9.183 1.00 98.12 109 GLU A O 1
ATOM 824 N N . VAL A 1 110 ? -2.710 9.469 9.677 1.00 98.56 110 VAL A N 1
ATOM 825 C CA . VAL A 1 110 ? -4.037 8.921 9.943 1.00 98.56 110 VAL A CA 1
ATOM 826 C C . VAL A 1 110 ? -4.081 8.464 11.388 1.00 98.56 110 VAL A C 1
ATOM 828 O O . VAL A 1 110 ? -3.321 7.582 11.786 1.00 98.56 110 VAL A O 1
ATOM 831 N N . THR A 1 111 ? -5.010 9.008 12.168 1.00 98.69 111 THR A N 1
ATOM 832 C CA . THR A 1 111 ? -5.287 8.498 13.513 1.00 98.69 111 THR A CA 1
ATOM 833 C C . THR A 1 111 ? -6.567 7.679 13.478 1.00 98.69 111 THR A C 1
ATOM 835 O O . THR A 1 111 ? -7.642 8.202 13.195 1.00 98.69 111 THR A O 1
ATOM 838 N N . VAL A 1 112 ? -6.463 6.392 13.802 1.00 98.56 112 VAL A N 1
ATOM 839 C CA . VAL A 1 112 ? -7.587 5.459 13.915 1.00 98.56 112 VAL A CA 1
ATOM 840 C C . VAL A 1 112 ? -7.859 5.198 15.387 1.00 98.56 112 VAL A C 1
ATOM 842 O O . VAL A 1 112 ? -7.062 4.543 16.057 1.00 98.56 112 VAL A O 1
ATOM 845 N N . ARG A 1 113 ? -8.986 5.688 15.908 1.00 98.62 113 ARG A N 1
ATOM 846 C CA . ARG A 1 113 ? -9.366 5.480 17.313 1.00 98.62 113 ARG A CA 1
ATOM 847 C C . ARG A 1 113 ? -10.349 4.331 17.462 1.00 98.62 113 ARG A C 1
ATOM 849 O O . ARG A 1 113 ? -11.260 4.172 16.654 1.00 98.62 113 ARG A O 1
ATOM 856 N N . LEU A 1 114 ? -10.172 3.538 18.516 1.00 98.56 114 LEU A N 1
ATOM 857 C CA . LEU A 1 114 ? -11.020 2.383 18.801 1.00 98.56 114 LEU A CA 1
ATOM 858 C C . LEU A 1 114 ? -12.135 2.753 19.783 1.00 98.56 114 LEU A C 1
ATOM 860 O O . LEU A 1 114 ? -11.899 3.456 20.766 1.00 98.56 114 LEU A O 1
ATOM 864 N N . LYS A 1 115 ? -13.344 2.230 19.553 1.00 98.31 115 LYS A N 1
ATOM 865 C CA . LYS A 1 115 ? -14.453 2.286 20.519 1.00 98.31 115 LYS A CA 1
ATOM 866 C C . LYS A 1 115 ? -14.145 1.422 21.736 1.00 98.31 115 LYS A C 1
ATOM 868 O O . LYS A 1 115 ? -14.396 1.827 22.867 1.00 98.31 115 LYS A O 1
ATOM 873 N N . THR A 1 116 ? -13.625 0.219 21.499 1.00 97.38 116 THR A N 1
ATOM 874 C CA . THR A 1 116 ? -13.194 -0.718 22.536 1.00 97.38 116 THR A CA 1
ATOM 875 C C . THR A 1 116 ? -11.703 -1.012 22.368 1.00 97.38 116 THR A C 1
ATOM 877 O O . THR A 1 116 ? -11.303 -1.527 21.317 1.00 97.38 116 THR A O 1
ATOM 880 N N . PRO A 1 117 ? -10.872 -0.694 23.381 1.00 97.69 117 PRO A N 1
ATOM 881 C CA . PRO A 1 117 ? -9.447 -0.994 23.347 1.00 97.69 117 PRO A CA 1
ATOM 882 C C . PRO A 1 117 ? -9.169 -2.490 23.178 1.00 97.69 117 PRO A C 1
ATOM 884 O O . PRO A 1 117 ? -9.902 -3.329 23.705 1.00 97.69 117 PRO A O 1
ATOM 887 N N . VAL A 1 118 ? -8.078 -2.830 22.492 1.00 97.19 118 VAL A N 1
ATOM 888 C CA . VAL A 1 118 ? -7.661 -4.223 22.250 1.00 97.19 118 VAL A CA 1
ATOM 889 C C . VAL A 1 118 ? -6.291 -4.501 22.860 1.00 97.19 118 VAL A C 1
ATOM 891 O O . VAL A 1 118 ? -5.445 -3.618 22.939 1.00 97.19 118 VAL A O 1
ATOM 894 N N . SER A 1 119 ? -6.044 -5.728 23.312 1.00 96.38 119 SER A N 1
ATOM 895 C CA . SER A 1 119 ? -4.779 -6.081 23.979 1.00 96.38 119 SER A CA 1
ATOM 896 C C . SER A 1 119 ? -3.619 -6.301 23.007 1.00 96.38 119 SER A C 1
ATOM 898 O O . SER A 1 119 ? -2.455 -6.183 23.385 1.00 96.38 119 SER A O 1
ATOM 900 N N . SER A 1 120 ? -3.925 -6.647 21.757 1.00 94.44 120 SER A N 1
ATOM 901 C CA . SER A 1 120 ? -2.939 -6.924 20.716 1.00 94.44 120 SER A CA 1
ATOM 902 C C . SER A 1 120 ? -3.524 -6.674 19.332 1.00 94.44 120 SER A C 1
ATOM 904 O O . SER A 1 120 ? -4.742 -6.621 19.157 1.00 94.44 120 SER A O 1
ATOM 906 N N . LEU A 1 121 ? -2.633 -6.529 18.356 1.00 94.12 121 LEU A N 1
ATOM 907 C CA . LEU A 1 121 ? -2.974 -6.366 16.955 1.00 94.12 121 LEU A CA 1
ATOM 908 C C . LEU A 1 121 ? -1.960 -7.139 16.112 1.00 94.12 121 LEU A C 1
ATOM 910 O O . LEU A 1 121 ? -0.757 -7.033 16.343 1.00 94.12 121 LEU A O 1
ATOM 914 N N . LEU A 1 122 ? -2.440 -7.923 15.148 1.00 93.12 122 LEU A N 1
ATOM 915 C CA . LEU A 1 122 ? -1.580 -8.659 14.222 1.00 93.12 122 LEU A CA 1
ATOM 916 C C . LEU A 1 122 ? -1.102 -7.704 13.126 1.00 93.12 122 LEU A C 1
ATOM 918 O O . LEU A 1 122 ? -1.684 -7.661 12.049 1.00 93.12 122 LEU A O 1
ATOM 922 N N . THR A 1 123 ? -0.082 -6.897 13.403 1.00 91.50 123 THR A N 1
ATOM 923 C CA . THR A 1 123 ? 0.386 -5.848 12.480 1.00 91.50 123 THR A CA 1
ATOM 924 C C . THR A 1 123 ? 0.890 -6.403 11.148 1.00 91.50 123 THR A C 1
ATOM 926 O O . THR A 1 123 ? 0.726 -5.763 10.118 1.00 91.50 123 THR A O 1
ATOM 929 N N . GLN A 1 124 ? 1.347 -7.657 11.122 1.00 89.75 124 GLN A N 1
ATOM 930 C CA . GLN A 1 124 ? 1.648 -8.412 9.900 1.00 89.75 124 GLN A CA 1
ATOM 931 C C . GLN A 1 124 ? 0.416 -8.762 9.044 1.00 89.75 124 GLN A C 1
ATOM 933 O O . GLN A 1 124 ? 0.539 -9.475 8.057 1.00 89.75 124 GLN A O 1
ATOM 938 N N . LYS A 1 125 ? -0.791 -8.384 9.476 1.00 94.12 125 LYS A N 1
ATOM 939 C CA . LYS A 1 125 ? -2.043 -8.492 8.714 1.00 94.12 125 LYS A CA 1
ATOM 940 C C . LYS A 1 125 ? -2.554 -7.127 8.260 1.00 94.12 125 LYS A C 1
ATOM 942 O O . LYS A 1 125 ? -3.693 -7.044 7.810 1.00 94.12 125 LYS A O 1
ATOM 947 N N . PHE A 1 126 ? -1.748 -6.075 8.393 1.00 96.81 126 PHE A N 1
ATOM 948 C CA . PHE A 1 126 ? -2.040 -4.807 7.737 1.00 96.81 126 PHE A CA 1
ATOM 949 C C . PHE A 1 126 ? -1.949 -5.041 6.239 1.00 96.81 126 PHE A C 1
ATOM 951 O O . PHE A 1 126 ? -0.989 -5.632 5.755 1.00 96.81 126 PHE A O 1
ATOM 958 N N . ASN A 1 127 ? -2.986 -4.623 5.532 1.00 97.69 127 ASN A N 1
ATOM 959 C CA . ASN A 1 127 ? -3.139 -4.880 4.114 1.00 97.69 127 ASN A CA 1
ATOM 960 C C . ASN A 1 127 ? -3.215 -3.531 3.394 1.00 97.69 127 ASN A C 1
ATOM 962 O O . ASN A 1 127 ? -4.323 -3.060 3.115 1.00 97.69 127 ASN A O 1
ATOM 966 N N . PRO A 1 128 ? -2.075 -2.843 3.189 1.00 97.94 128 PRO A N 1
ATOM 967 C CA . PRO A 1 128 ? -2.039 -1.681 2.320 1.00 97.94 128 PRO A CA 1
ATOM 968 C C . PRO A 1 128 ? -2.305 -2.123 0.879 1.00 97.94 128 PRO A C 1
ATOM 970 O O . PRO A 1 128 ? -1.866 -3.190 0.443 1.00 97.94 128 PRO A O 1
ATOM 973 N N . PHE A 1 129 ? -3.019 -1.290 0.137 1.00 98.69 129 PHE A N 1
ATOM 974 C CA . PHE A 1 129 ? -3.357 -1.557 -1.251 1.00 98.69 129 PHE A CA 1
ATOM 975 C C . PHE A 1 129 ? -3.472 -0.262 -2.038 1.00 98.69 129 PHE A C 1
ATOM 977 O O . PHE A 1 129 ? -3.649 0.825 -1.476 1.00 98.69 129 PHE A O 1
ATOM 984 N N . ILE A 1 130 ? -3.404 -0.397 -3.356 1.00 98.75 130 ILE A N 1
ATOM 985 C CA . ILE A 1 130 ? -3.740 0.681 -4.278 1.00 98.75 130 ILE A CA 1
ATOM 986 C C . ILE A 1 130 ? -4.993 0.324 -5.064 1.00 98.75 130 ILE A C 1
ATOM 988 O O . ILE A 1 130 ? -5.335 -0.848 -5.211 1.00 98.75 130 ILE A O 1
ATOM 992 N N . PHE A 1 131 ? -5.659 1.330 -5.615 1.00 98.69 131 PHE A N 1
ATOM 993 C CA . PHE A 1 131 ? -6.678 1.130 -6.639 1.00 98.69 131 PHE A CA 1
ATOM 994 C C . PHE A 1 131 ? -6.434 2.053 -7.826 1.00 98.69 131 PHE A C 1
ATOM 996 O O . PHE A 1 131 ? -5.993 3.189 -7.658 1.00 98.69 131 PHE A O 1
ATOM 1003 N N . VAL A 1 132 ? -6.682 1.548 -9.034 1.00 97.75 132 VAL A N 1
ATOM 1004 C CA . VAL A 1 132 ? -6.213 2.186 -10.269 1.00 97.75 132 VAL A CA 1
ATOM 1005 C C . VAL A 1 132 ? -7.385 2.565 -11.164 1.00 97.75 132 VAL A C 1
ATOM 1007 O O . VAL A 1 132 ? -8.127 1.695 -11.625 1.00 97.75 132 VAL A O 1
ATOM 1010 N N . ASN A 1 133 ? -7.527 3.862 -11.451 1.00 97.12 133 ASN A N 1
ATOM 1011 C CA . ASN A 1 133 ? -8.553 4.504 -12.296 1.00 97.12 133 ASN A CA 1
ATOM 1012 C C . ASN A 1 133 ? -10.014 4.335 -11.849 1.00 97.12 133 ASN A C 1
ATOM 1014 O O . ASN A 1 133 ? -10.870 5.140 -12.203 1.00 97.12 133 ASN A O 1
ATOM 1018 N N . SER A 1 134 ? -10.312 3.302 -11.073 1.00 97.31 134 SER A N 1
ATOM 1019 C CA . SER A 1 134 ? -11.617 3.017 -10.494 1.00 97.31 134 SER A CA 1
ATOM 1020 C C . SER A 1 134 ? -11.411 2.472 -9.091 1.00 97.31 134 SER A C 1
ATOM 1022 O O . SER A 1 134 ? -10.413 1.798 -8.829 1.00 97.31 134 SER A O 1
ATOM 1024 N N . ARG A 1 135 ? -12.365 2.735 -8.194 1.00 97.62 135 ARG A N 1
ATOM 1025 C CA . ARG A 1 135 ? -12.292 2.246 -6.815 1.00 97.62 135 ARG A CA 1
ATOM 1026 C C . ARG A 1 135 ? -12.194 0.719 -6.770 1.00 97.62 135 ARG A C 1
ATOM 1028 O O . ARG A 1 135 ? -11.482 0.199 -5.930 1.00 97.62 135 ARG A O 1
ATOM 1035 N N . GLN A 1 136 ? -12.864 0.012 -7.675 1.00 98.31 136 GLN A N 1
ATOM 1036 C CA . GLN A 1 136 ? -12.983 -1.445 -7.648 1.00 98.31 136 GLN A CA 1
ATOM 1037 C C . GLN A 1 136 ? -11.750 -2.181 -8.201 1.00 98.31 136 GLN A C 1
ATOM 1039 O O . GLN A 1 136 ? -11.582 -3.371 -7.943 1.00 98.31 136 GLN A O 1
ATOM 1044 N N . ARG A 1 137 ? -10.869 -1.511 -8.956 1.00 98.06 137 ARG A N 1
ATOM 1045 C CA . ARG A 1 137 ? -9.651 -2.133 -9.500 1.00 98.06 137 ARG A CA 1
ATOM 1046 C C . ARG A 1 137 ? -8.517 -2.051 -8.485 1.00 98.06 137 ARG A C 1
ATOM 1048 O O . ARG A 1 137 ? -7.646 -1.192 -8.596 1.00 98.06 137 ARG A O 1
ATOM 1055 N N . GLU A 1 138 ? -8.569 -2.928 -7.492 1.00 98.44 138 GLU A N 1
ATOM 1056 C CA . GLU A 1 138 ? -7.588 -3.002 -6.407 1.00 98.44 138 GLU A CA 1
ATOM 1057 C C . GLU A 1 138 ? -6.363 -3.847 -6.782 1.00 98.44 138 GLU A C 1
ATOM 1059 O O . GLU A 1 138 ? -6.481 -4.838 -7.503 1.00 98.44 138 GLU A O 1
ATOM 1064 N N . ILE A 1 139 ? -5.198 -3.480 -6.250 1.00 97.94 139 ILE A N 1
ATOM 1065 C CA . ILE A 1 139 ? -3.955 -4.258 -6.287 1.00 97.94 139 ILE A CA 1
ATOM 1066 C C . ILE A 1 139 ? -3.409 -4.304 -4.860 1.00 97.94 139 ILE A C 1
ATOM 1068 O O . ILE A 1 139 ? -3.163 -3.258 -4.254 1.00 97.94 139 ILE A O 1
ATOM 1072 N N . HIS A 1 140 ? -3.219 -5.512 -4.331 1.00 98.06 140 HIS A N 1
ATOM 1073 C CA . HIS A 1 140 ? -2.713 -5.742 -2.978 1.00 98.06 140 HIS A CA 1
ATOM 1074 C C . HIS A 1 140 ? -1.347 -6.428 -3.001 1.00 98.06 140 HIS A C 1
ATOM 1076 O O . HIS A 1 140 ? -0.871 -6.901 -4.038 1.00 98.06 140 HIS A O 1
ATOM 1082 N N . LEU A 1 141 ? -0.738 -6.518 -1.818 1.00 95.88 141 LEU A N 1
ATOM 1083 C CA . LEU A 1 141 ? 0.394 -7.402 -1.565 1.00 95.88 141 LEU A CA 1
ATOM 1084 C C . LEU A 1 141 ? 0.056 -8.856 -1.924 1.00 95.88 141 LEU A C 1
ATOM 1086 O O . LEU A 1 141 ? -1.094 -9.293 -1.855 1.00 95.88 141 LEU A O 1
ATOM 1090 N N . VAL A 1 142 ? 1.089 -9.616 -2.285 1.00 93.50 142 VAL A N 1
ATOM 1091 C CA . VAL A 1 142 ? 0.955 -11.017 -2.699 1.00 93.50 142 VAL A CA 1
ATOM 1092 C C . VAL A 1 142 ? 0.164 -11.856 -1.693 1.00 93.50 142 VAL A C 1
ATOM 1094 O O . VAL A 1 142 ? 0.474 -11.873 -0.503 1.00 93.50 142 VAL A O 1
ATOM 1097 N N . ASP A 1 143 ? -0.852 -12.563 -2.189 1.00 94.19 143 ASP A N 1
ATOM 1098 C CA . ASP A 1 143 ? -1.779 -13.416 -1.429 1.00 94.19 143 ASP A CA 1
ATOM 1099 C C . ASP A 1 143 ? -2.593 -12.716 -0.326 1.00 94.19 143 ASP A C 1
ATOM 1101 O O . ASP A 1 143 ? -3.280 -13.375 0.463 1.00 94.19 143 ASP A O 1
ATOM 1105 N N . TYR A 1 144 ? -2.578 -11.385 -0.266 1.00 96.44 144 TYR A N 1
ATOM 1106 C CA . TYR A 1 144 ? -3.563 -10.666 0.530 1.00 96.44 144 TYR A CA 1
ATOM 1107 C C . TYR A 1 144 ? -4.905 -10.670 -0.194 1.00 96.44 144 TYR A C 1
ATOM 1109 O O . TYR A 1 144 ? -4.977 -10.568 -1.416 1.00 96.44 144 TYR A O 1
ATOM 1117 N N . LYS A 1 145 ? -5.988 -10.811 0.574 1.00 96.25 145 LYS A N 1
ATOM 1118 C CA . LYS A 1 145 ? -7.340 -10.801 0.012 1.00 96.25 145 LYS A CA 1
ATOM 1119 C C . LYS A 1 145 ? -7.712 -9.379 -0.434 1.00 96.25 145 LYS A C 1
ATOM 1121 O O . LYS A 1 145 ? -7.306 -8.429 0.245 1.00 96.25 145 LYS A O 1
ATOM 1126 N N . PRO A 1 146 ? -8.495 -9.245 -1.520 1.00 97.31 146 PRO A N 1
ATOM 1127 C CA . PRO A 1 146 ? -9.149 -7.983 -1.854 1.00 97.31 146 PRO A CA 1
ATOM 1128 C C . PRO A 1 146 ? -10.030 -7.485 -0.709 1.00 97.31 146 PRO A C 1
ATOM 1130 O O . PRO A 1 146 ? -10.481 -8.281 0.127 1.00 97.31 146 PRO A O 1
ATOM 1133 N N . THR A 1 147 ? -10.380 -6.200 -0.745 1.00 97.62 147 THR A N 1
ATOM 1134 C CA . THR A 1 147 ? -11.525 -5.719 0.037 1.00 97.62 147 THR A CA 1
ATOM 1135 C C . THR A 1 147 ? -12.839 -6.221 -0.575 1.00 97.62 147 THR A C 1
ATOM 1137 O O . THR A 1 147 ? -12.888 -6.789 -1.671 1.00 97.62 147 THR A O 1
ATOM 1140 N N . LYS A 1 148 ? -13.963 -5.971 0.101 1.00 96.75 148 LYS A N 1
ATOM 1141 C CA . LYS A 1 148 ? -15.286 -6.327 -0.435 1.00 96.75 148 LYS A CA 1
ATOM 1142 C C . LYS A 1 148 ? -15.653 -5.539 -1.699 1.00 96.75 148 LYS A C 1
ATOM 1144 O O . LYS A 1 148 ? -16.557 -5.946 -2.426 1.00 96.75 148 LYS A O 1
ATOM 1149 N N . HIS A 1 149 ? -14.987 -4.412 -1.942 1.00 97.50 149 HIS A N 1
ATOM 1150 C CA . HIS A 1 149 ? -15.260 -3.533 -3.078 1.00 97.50 149 HIS A CA 1
ATOM 1151 C C . HIS A 1 149 ? -14.446 -3.883 -4.322 1.00 97.50 149 HIS A C 1
ATOM 1153 O O . HIS A 1 149 ? -14.704 -3.298 -5.373 1.00 97.50 149 HIS A O 1
ATOM 1159 N N . ALA A 1 150 ? -13.497 -4.821 -4.240 1.00 98.06 150 ALA A N 1
ATOM 1160 C CA . ALA A 1 150 ? -12.748 -5.246 -5.413 1.00 98.06 150 ALA A CA 1
ATOM 1161 C C . ALA A 1 150 ? -13.655 -5.878 -6.473 1.00 98.06 150 ALA A C 1
ATOM 1163 O O . ALA A 1 150 ? -14.498 -6.733 -6.182 1.00 98.06 150 ALA A O 1
ATOM 1164 N N . ASP A 1 151 ? -13.411 -5.530 -7.732 1.00 97.94 151 ASP A N 1
ATOM 1165 C CA . ASP A 1 151 ? -13.990 -6.232 -8.866 1.00 97.94 151 ASP A CA 1
ATOM 1166 C C . ASP A 1 151 ? -13.262 -7.563 -9.083 1.00 97.94 151 ASP A C 1
ATOM 1168 O O . ASP A 1 151 ? -12.282 -7.673 -9.821 1.00 97.94 151 ASP A O 1
ATOM 1172 N N . THR A 1 152 ? -13.773 -8.603 -8.427 1.00 96.75 152 THR A N 1
ATOM 1173 C CA . THR A 1 152 ? -13.241 -9.967 -8.553 1.00 96.75 152 THR A CA 1
ATOM 1174 C C . THR A 1 152 ? -13.391 -10.562 -9.958 1.00 96.75 152 THR A C 1
ATOM 1176 O O . THR A 1 152 ? -12.776 -11.590 -10.232 1.00 96.75 152 THR A O 1
ATOM 1179 N N . SER A 1 153 ? -14.139 -9.929 -10.877 1.00 97.62 153 SER A N 1
ATOM 1180 C CA . SER A 1 153 ? -14.212 -10.383 -12.275 1.00 97.62 153 SER A CA 1
ATOM 1181 C C . SER A 1 153 ? -12.912 -10.154 -13.055 1.00 97.62 153 SER A C 1
ATOM 1183 O O . SER A 1 153 ? -12.706 -10.781 -14.094 1.00 97.62 153 SER A O 1
ATOM 1185 N N . LEU A 1 154 ? -12.013 -9.308 -12.537 1.00 96.62 154 LEU A N 1
ATOM 1186 C CA . LEU A 1 154 ? -10.677 -9.086 -13.096 1.00 96.62 154 LEU A CA 1
ATOM 1187 C C . LEU A 1 154 ? -9.690 -10.210 -12.746 1.00 96.62 154 LEU A C 1
ATOM 1189 O O . LEU A 1 154 ? -8.639 -10.324 -13.382 1.00 96.62 154 LEU A O 1
ATOM 1193 N N . PHE A 1 155 ? -10.000 -11.045 -11.754 1.00 97.44 155 PHE A N 1
ATOM 1194 C CA . PHE A 1 155 ? -9.110 -12.119 -11.323 1.00 97.44 155 PHE A CA 1
ATOM 1195 C C . PHE A 1 155 ? -8.994 -13.218 -12.376 1.00 97.44 155 PHE A C 1
ATOM 1197 O O . PHE A 1 155 ? -9.984 -13.641 -12.975 1.00 97.44 155 PHE A O 1
ATOM 1204 N N . GLY A 1 156 ? -7.762 -13.671 -12.615 1.00 95.69 156 GLY A N 1
ATOM 1205 C CA . GLY A 1 156 ? -7.464 -14.658 -13.655 1.00 95.69 156 GLY A CA 1
ATOM 1206 C C . GLY A 1 156 ? -7.510 -14.100 -15.087 1.00 95.69 156 GLY A C 1
ATOM 1207 O O . GLY A 1 156 ? -7.388 -14.870 -16.043 1.00 95.69 156 GLY A O 1
ATOM 1208 N N . THR A 1 157 ? -7.690 -12.784 -15.256 1.00 94.31 157 THR A N 1
ATOM 1209 C CA . THR A 1 157 ? -7.692 -12.114 -16.568 1.00 94.31 157 THR A CA 1
ATOM 1210 C C . THR A 1 157 ? -6.315 -11.539 -16.912 1.00 94.31 157 THR A C 1
ATOM 1212 O O . THR A 1 157 ? -5.465 -11.351 -16.046 1.00 94.31 157 THR A O 1
ATOM 1215 N N . GLU A 1 158 ? -6.065 -11.261 -18.196 1.00 91.94 158 GLU A N 1
ATOM 1216 C CA . GLU A 1 158 ? -4.790 -10.713 -18.686 1.00 91.94 158 GLU A CA 1
ATOM 1217 C C . GLU A 1 158 ? -3.562 -11.488 -18.157 1.00 91.94 158 GLU A C 1
ATOM 1219 O O . GLU A 1 158 ? -3.378 -12.671 -18.468 1.00 91.94 158 GLU A O 1
ATOM 1224 N N . ASN A 1 159 ? -2.710 -10.829 -17.367 1.00 91.69 159 ASN A N 1
ATOM 1225 C CA . ASN A 1 159 ? -1.547 -11.419 -16.713 1.00 91.69 159 ASN A CA 1
ATOM 1226 C C . ASN A 1 159 ? -1.825 -11.865 -15.269 1.00 91.69 159 ASN A C 1
ATOM 1228 O O . ASN A 1 159 ? -0.988 -12.562 -14.706 1.00 91.69 159 ASN A O 1
ATOM 1232 N N . ASP A 1 160 ? -2.973 -11.515 -14.687 1.00 94.62 160 ASP A N 1
ATOM 1233 C CA . ASP A 1 160 ? -3.353 -11.951 -13.347 1.00 94.62 160 ASP A CA 1
ATOM 1234 C C . ASP A 1 160 ? -3.746 -13.438 -13.338 1.00 94.62 160 ASP A C 1
ATOM 1236 O O . ASP A 1 160 ? -4.373 -13.964 -14.262 1.00 94.62 160 ASP A O 1
ATOM 1240 N N . ARG A 1 161 ? -3.334 -14.138 -12.287 1.00 95.81 161 ARG A N 1
ATOM 1241 C CA . ARG A 1 161 ? -3.592 -15.558 -12.019 1.00 95.81 161 ARG A CA 1
ATOM 1242 C C . ARG A 1 161 ? -4.086 -15.755 -10.590 1.00 95.81 161 ARG A C 1
ATOM 1244 O O . ARG A 1 161 ? -3.808 -16.785 -9.978 1.00 95.81 161 ARG A O 1
ATOM 1251 N N . SER A 1 162 ? -4.795 -14.764 -10.053 1.00 96.94 162 SER A N 1
ATOM 1252 C CA . SER A 1 162 ? -5.517 -14.922 -8.797 1.00 96.94 162 SER A CA 1
ATOM 1253 C C . SER A 1 162 ? -6.544 -16.045 -8.938 1.00 96.94 162 SER A C 1
ATOM 1255 O O . SER A 1 162 ? -7.316 -16.084 -9.896 1.00 96.94 162 SER A O 1
ATOM 1257 N N . ASP A 1 163 ? -6.552 -16.948 -7.968 1.00 96.06 163 ASP A N 1
ATOM 1258 C CA . ASP A 1 163 ? -7.510 -18.036 -7.827 1.00 96.06 163 ASP A CA 1
ATOM 1259 C C . ASP A 1 163 ? -8.022 -18.024 -6.379 1.00 96.06 163 ASP A C 1
ATOM 1261 O O . ASP A 1 163 ? -7.387 -18.596 -5.483 1.00 96.06 163 ASP A O 1
ATOM 1265 N N . PRO A 1 164 ? -9.178 -17.378 -6.127 1.00 95.62 164 PRO A N 1
ATOM 1266 C CA . PRO A 1 164 ? -9.784 -17.351 -4.802 1.00 95.62 164 PRO A CA 1
ATOM 1267 C C . PRO A 1 164 ? -10.082 -18.744 -4.232 1.00 95.62 164 PRO A C 1
ATOM 1269 O O . PRO A 1 164 ? -10.083 -18.906 -3.013 1.00 95.62 164 PRO A O 1
ATOM 1272 N N . GLY A 1 165 ? -10.323 -19.749 -5.086 1.00 95.88 165 GLY A N 1
ATOM 1273 C CA . GLY A 1 165 ? -10.559 -21.131 -4.663 1.00 95.88 165 GLY A CA 1
ATOM 1274 C C . GLY A 1 165 ? -9.299 -21.817 -4.127 1.00 95.88 165 GLY A C 1
ATOM 1275 O O . GLY A 1 165 ? -9.406 -22.714 -3.290 1.00 95.88 165 GLY A O 1
ATOM 1276 N N . ALA A 1 166 ? -8.121 -21.364 -4.562 1.00 95.00 166 ALA A N 1
ATOM 1277 C CA . ALA A 1 166 ? -6.813 -21.827 -4.099 1.00 95.00 166 ALA A CA 1
ATOM 1278 C C . ALA A 1 166 ? -6.142 -20.874 -3.088 1.00 95.00 166 ALA A C 1
ATOM 1280 O O . ALA A 1 166 ? -4.986 -21.087 -2.729 1.00 95.00 166 ALA A O 1
ATOM 1281 N N . GLU A 1 167 ? -6.846 -19.825 -2.644 1.00 95.25 167 GLU A N 1
ATOM 1282 C CA . GLU A 1 167 ? -6.307 -18.727 -1.824 1.00 95.25 167 GLU A CA 1
ATOM 1283 C C . GLU A 1 167 ? -5.054 -18.055 -2.420 1.00 95.25 167 GLU A C 1
ATOM 1285 O O . GLU A 1 167 ? -4.176 -17.590 -1.694 1.00 95.25 167 GLU A O 1
ATOM 1290 N N . VAL A 1 168 ? -4.983 -17.974 -3.752 1.00 94.94 168 VAL A N 1
ATOM 1291 C CA . VAL A 1 168 ? -3.923 -17.261 -4.474 1.00 94.94 168 VAL A CA 1
ATOM 1292 C C . VAL A 1 168 ? -4.467 -15.921 -4.944 1.00 94.94 168 VAL A C 1
ATOM 1294 O O . VAL A 1 168 ? -5.483 -15.877 -5.636 1.00 94.94 168 VAL A O 1
ATOM 1297 N N . TYR A 1 169 ? -3.784 -14.828 -4.612 1.00 96.81 169 TYR A N 1
ATOM 1298 C CA . TYR A 1 169 ? -4.211 -13.484 -5.003 1.00 96.81 169 TYR A CA 1
ATOM 1299 C C . TYR A 1 169 ? -3.028 -12.640 -5.466 1.00 96.81 169 TYR A C 1
ATOM 1301 O O . TYR A 1 169 ? -1.931 -12.714 -4.910 1.00 96.81 169 TYR A O 1
ATOM 1309 N N . TYR A 1 170 ? -3.278 -11.807 -6.471 1.00 96.12 170 TYR A N 1
ATOM 1310 C CA . TYR A 1 170 ? -2.359 -10.807 -6.997 1.00 96.12 170 TYR A CA 1
ATOM 1311 C C . TYR A 1 170 ? -1.005 -11.381 -7.449 1.00 96.12 170 TYR A C 1
ATOM 1313 O O . TYR A 1 170 ? 0.063 -10.855 -7.117 1.00 96.12 170 TYR A O 1
ATOM 1321 N N . ARG A 1 171 ? -1.060 -12.458 -8.241 1.00 92.62 171 ARG A N 1
ATOM 1322 C CA . ARG A 1 171 ? 0.104 -13.122 -8.847 1.00 92.62 171 ARG A CA 1
ATOM 1323 C C . ARG A 1 171 ? -0.041 -13.255 -10.354 1.00 92.62 171 ARG A C 1
ATOM 1325 O O . ARG A 1 171 ? -1.151 -13.364 -10.858 1.00 92.62 171 ARG A O 1
ATOM 1332 N N . MET A 1 172 ? 1.088 -13.342 -11.046 1.00 90.69 172 MET A N 1
ATOM 1333 C CA . MET A 1 172 ? 1.177 -13.710 -12.460 1.00 90.69 172 MET A CA 1
ATOM 1334 C C . MET A 1 172 ? 1.444 -15.213 -12.661 1.00 90.69 172 MET A C 1
ATOM 1336 O O . MET A 1 172 ? 1.645 -15.966 -11.706 1.00 90.69 172 MET A O 1
ATOM 1340 N N . ASP A 1 173 ? 1.473 -15.666 -13.916 1.00 84.88 173 ASP A N 1
ATOM 1341 C CA . ASP A 1 173 ? 1.719 -17.069 -14.299 1.00 84.88 173 ASP A CA 1
ATOM 1342 C C . ASP A 1 173 ? 3.125 -17.574 -13.959 1.00 84.88 173 ASP A C 1
ATOM 1344 O O . ASP A 1 173 ? 3.291 -18.713 -13.520 1.00 84.88 173 ASP A O 1
ATOM 1348 N N . ASN A 1 174 ? 4.125 -16.709 -14.064 1.00 83.56 174 ASN A N 1
ATOM 1349 C CA . ASN A 1 174 ? 5.485 -16.930 -13.572 1.00 83.56 174 ASN A CA 1
ATOM 1350 C C . ASN A 1 174 ? 5.619 -16.748 -12.042 1.00 83.56 174 ASN A C 1
ATOM 1352 O O . ASN A 1 174 ? 6.737 -16.718 -11.530 1.00 83.56 174 ASN A O 1
ATOM 1356 N N . ARG A 1 175 ? 4.495 -16.651 -11.309 1.00 84.56 175 ARG A N 1
ATOM 1357 C CA . ARG A 1 175 ? 4.390 -16.433 -9.849 1.00 84.56 175 ARG A CA 1
ATOM 1358 C C . ARG A 1 175 ? 4.824 -15.054 -9.362 1.00 84.56 175 ARG A C 1
ATOM 1360 O O . ARG A 1 175 ? 4.887 -14.830 -8.155 1.00 84.56 175 ARG A O 1
ATOM 1367 N N . TYR A 1 176 ? 5.095 -14.138 -10.283 1.00 90.62 176 TYR A N 1
ATOM 1368 C CA . TYR A 1 176 ? 5.511 -12.783 -9.962 1.00 90.62 176 TYR A CA 1
ATOM 1369 C C . TYR A 1 176 ? 4.378 -12.053 -9.229 1.00 90.62 176 TYR A C 1
ATOM 1371 O O . TYR A 1 176 ? 3.248 -12.047 -9.726 1.00 90.62 176 TYR A O 1
ATOM 1379 N N . PRO A 1 177 ? 4.625 -11.482 -8.038 1.00 93.25 177 PRO A N 1
ATOM 1380 C CA . PRO A 1 177 ? 3.619 -10.704 -7.330 1.00 93.25 177 PRO A CA 1
ATOM 1381 C C . PRO A 1 177 ? 3.403 -9.340 -7.989 1.00 93.25 177 PRO A C 1
ATOM 1383 O O . PRO A 1 177 ? 4.332 -8.785 -8.575 1.00 93.25 177 PRO A O 1
ATOM 1386 N N . TRP A 1 178 ? 2.207 -8.765 -7.856 1.00 94.69 178 TRP A N 1
ATOM 1387 C CA . TRP A 1 178 ? 1.963 -7.386 -8.308 1.00 94.69 178 TRP A CA 1
ATOM 1388 C C . TRP A 1 178 ? 2.552 -6.323 -7.375 1.00 94.69 178 TRP A C 1
ATOM 1390 O O . TRP A 1 178 ? 2.865 -5.229 -7.831 1.00 94.69 178 TRP A O 1
ATOM 1400 N N . ALA A 1 179 ? 2.720 -6.630 -6.087 1.00 95.12 179 ALA A N 1
ATOM 1401 C CA . ALA A 1 179 ? 3.263 -5.702 -5.099 1.00 95.12 179 ALA A CA 1
ATOM 1402 C C . ALA A 1 179 ? 4.158 -6.417 -4.077 1.00 95.12 179 ALA A C 1
ATOM 1404 O O . ALA A 1 179 ? 3.968 -7.597 -3.765 1.00 95.12 179 ALA A O 1
ATOM 1405 N N . LEU A 1 180 ? 5.133 -5.675 -3.554 1.00 93.75 180 LEU A N 1
ATOM 1406 C CA . LEU A 1 180 ? 6.092 -6.114 -2.544 1.00 93.75 180 LEU A CA 1
ATOM 1407 C C . LEU A 1 180 ? 6.061 -5.155 -1.354 1.00 93.75 180 LEU A C 1
ATOM 1409 O O . LEU A 1 180 ? 5.782 -3.970 -1.513 1.00 93.75 180 LEU A O 1
ATOM 1413 N N . ASP A 1 181 ? 6.392 -5.677 -0.177 1.00 92.81 181 ASP A N 1
ATOM 1414 C CA . ASP A 1 181 ? 6.557 -4.896 1.044 1.00 92.81 181 ASP A CA 1
ATOM 1415 C C . ASP A 1 181 ? 7.915 -5.209 1.675 1.00 92.81 181 ASP A C 1
ATOM 1417 O O . ASP A 1 181 ? 8.328 -6.372 1.741 1.00 92.81 181 ASP A O 1
ATOM 1421 N N . PHE A 1 182 ? 8.612 -4.167 2.123 1.00 90.19 182 PHE A N 1
ATOM 1422 C CA . PHE A 1 182 ? 9.966 -4.266 2.651 1.00 90.19 182 PHE A CA 1
ATOM 1423 C C . PHE A 1 182 ? 10.053 -3.589 4.021 1.00 90.19 182 PHE A C 1
ATOM 1425 O O . PHE A 1 182 ? 9.856 -2.376 4.127 1.00 90.19 182 PHE A O 1
ATOM 1432 N N . PRO A 1 183 ? 10.414 -4.329 5.085 1.00 84.44 183 PRO A N 1
ATOM 1433 C CA . PRO A 1 183 ? 10.555 -3.739 6.406 1.00 84.44 183 PRO A CA 1
ATOM 1434 C C . PRO A 1 183 ? 11.754 -2.785 6.447 1.00 84.44 183 PRO A C 1
ATOM 1436 O O . PRO A 1 183 ? 12.879 -3.148 6.088 1.00 84.44 183 PRO A O 1
ATOM 1439 N N . ARG A 1 184 ? 11.531 -1.566 6.944 1.00 78.50 184 ARG A N 1
ATOM 1440 C CA . ARG A 1 184 ? 12.611 -0.609 7.220 1.00 78.50 184 ARG A CA 1
ATOM 1441 C C . ARG A 1 184 ? 13.299 -0.966 8.529 1.00 78.50 184 ARG A C 1
ATOM 1443 O O . ARG A 1 184 ? 12.645 -1.254 9.526 1.00 78.50 184 ARG A O 1
ATOM 1450 N N . LYS A 1 185 ? 14.633 -0.919 8.527 1.00 73.50 185 LYS A N 1
ATOM 1451 C CA . LYS A 1 185 ? 15.424 -1.022 9.762 1.00 73.50 185 LYS A CA 1
ATOM 1452 C C . LYS A 1 185 ? 15.381 0.282 10.559 1.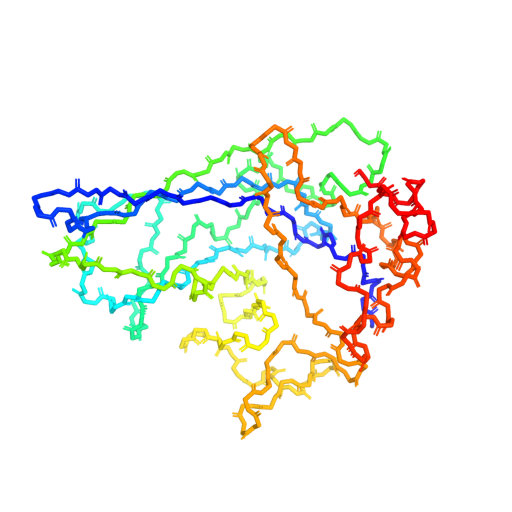00 73.50 185 LYS A C 1
ATOM 1454 O O . LYS A 1 185 ? 15.319 0.234 11.780 1.00 73.50 185 LYS A O 1
ATOM 1459 N N . GLU A 1 186 ? 15.425 1.421 9.865 1.00 77.88 186 GLU A N 1
ATOM 1460 C CA . GLU A 1 186 ? 15.489 2.761 10.455 1.00 77.88 186 GLU A CA 1
ATOM 1461 C C . GLU A 1 186 ? 14.788 3.791 9.553 1.00 77.88 186 GLU A C 1
ATOM 1463 O O . GLU A 1 186 ? 14.777 3.655 8.325 1.00 77.88 186 GLU A O 1
ATOM 1468 N N . ASP A 1 187 ? 14.274 4.867 10.152 1.00 71.25 187 ASP A N 1
ATOM 1469 C CA . ASP A 1 187 ? 13.562 5.949 9.450 1.00 71.25 187 ASP A CA 1
ATOM 1470 C C . ASP A 1 187 ? 14.462 6.805 8.550 1.00 71.25 187 ASP A C 1
ATOM 1472 O O . ASP A 1 187 ? 13.973 7.537 7.686 1.00 71.25 187 ASP A O 1
ATOM 1476 N N . SER A 1 188 ? 15.778 6.693 8.710 1.00 72.56 188 SER A N 1
ATOM 1477 C CA . SER A 1 188 ? 16.789 7.438 7.957 1.00 72.56 188 SER A CA 1
ATOM 1478 C C . SER A 1 188 ? 17.138 6.814 6.598 1.00 72.56 188 SER A C 1
ATOM 1480 O O . SER A 1 188 ? 17.745 7.489 5.770 1.00 72.56 188 SER A O 1
ATOM 1482 N N . SER A 1 189 ? 16.761 5.551 6.346 1.00 71.19 189 SER A N 1
ATOM 1483 C CA . SER A 1 189 ? 17.148 4.811 5.132 1.00 71.19 189 SER A CA 1
ATOM 1484 C C . SER A 1 189 ? 15.960 4.073 4.504 1.00 71.19 189 SER A C 1
ATOM 1486 O O . SER A 1 189 ? 15.167 3.479 5.246 1.00 71.19 189 SER A O 1
ATOM 1488 N N . PRO A 1 190 ? 15.775 4.096 3.170 1.00 71.81 190 PRO A N 1
ATOM 1489 C CA . PRO A 1 190 ? 14.736 3.294 2.530 1.00 71.81 190 PRO A CA 1
ATOM 1490 C C . PRO A 1 190 ? 15.009 1.796 2.747 1.00 71.81 190 PRO A C 1
ATOM 1492 O O . PRO A 1 190 ? 16.161 1.359 2.767 1.00 71.81 190 PRO A O 1
ATOM 1495 N N . ALA A 1 191 ? 13.951 0.995 2.928 1.00 74.44 191 ALA A N 1
ATOM 1496 C CA . ALA A 1 191 ? 14.093 -0.464 3.042 1.00 74.44 191 ALA A CA 1
ATOM 1497 C C . ALA A 1 191 ? 14.584 -1.096 1.733 1.00 74.44 191 ALA A C 1
ATOM 1499 O O . ALA A 1 191 ? 15.236 -2.139 1.743 1.00 74.44 191 ALA A O 1
ATOM 1500 N N . TRP A 1 192 ? 14.244 -0.459 0.616 1.00 88.88 192 TRP A N 1
ATOM 1501 C CA . TRP A 1 192 ? 14.482 -0.936 -0.730 1.00 88.88 192 TRP A CA 1
ATOM 1502 C C . TRP A 1 192 ? 14.569 0.256 -1.687 1.00 88.88 192 TRP A C 1
ATOM 1504 O O . TRP A 1 192 ? 13.878 1.254 -1.490 1.00 88.88 192 TRP A O 1
ATOM 1514 N N . ASN A 1 193 ? 15.422 0.149 -2.704 1.00 91.06 193 ASN A N 1
ATOM 1515 C CA . ASN A 1 193 ? 15.514 1.131 -3.781 1.00 91.06 193 ASN A CA 1
ATOM 1516 C C . ASN A 1 193 ? 14.848 0.519 -5.008 1.00 91.06 193 ASN A C 1
ATOM 1518 O O . ASN A 1 193 ? 15.165 -0.605 -5.387 1.00 91.06 193 ASN A O 1
ATOM 1522 N N . TYR A 1 194 ? 13.920 1.229 -5.625 1.00 94.19 194 TYR A N 1
ATOM 1523 C CA . TYR A 1 194 ? 13.198 0.697 -6.770 1.00 94.19 194 TYR A CA 1
ATOM 1524 C C . TYR A 1 194 ? 14.015 0.886 -8.062 1.00 94.19 194 TYR A C 1
ATOM 1526 O O . TYR A 1 194 ? 14.794 1.839 -8.186 1.00 94.19 194 TYR A O 1
ATOM 1534 N N . PRO A 1 195 ? 13.887 -0.033 -9.032 1.00 95.38 195 PRO A N 1
ATOM 1535 C CA . PRO A 1 195 ? 14.401 0.165 -10.378 1.00 95.38 195 PRO A CA 1
ATOM 1536 C C . PRO A 1 195 ? 13.900 1.469 -11.012 1.00 95.38 195 PRO A C 1
ATOM 1538 O O . PRO A 1 195 ? 12.778 1.910 -10.767 1.00 95.38 195 PRO A O 1
ATOM 1541 N N . LYS A 1 196 ? 14.731 2.073 -11.864 1.00 94.75 196 LYS A N 1
ATOM 1542 C CA . LYS A 1 196 ? 14.327 3.184 -12.737 1.00 94.75 196 LYS A CA 1
ATOM 1543 C C . LYS A 1 196 ? 13.213 2.745 -13.685 1.00 94.75 196 LYS A C 1
ATOM 1545 O O . LYS A 1 196 ? 13.124 1.569 -14.032 1.00 94.75 196 LYS A O 1
ATOM 1550 N N . GLU A 1 197 ? 12.461 3.722 -14.172 1.00 94.06 197 GLU A N 1
ATOM 1551 C CA . GLU A 1 197 ? 11.396 3.547 -15.160 1.00 94.06 197 GLU A CA 1
ATOM 1552 C C . GLU A 1 197 ? 11.815 2.603 -16.305 1.00 94.06 197 GLU A C 1
ATOM 1554 O O . GLU A 1 197 ? 12.862 2.805 -16.941 1.00 94.06 197 GLU A O 1
ATOM 1559 N N . ARG A 1 198 ? 11.000 1.573 -16.574 1.00 92.81 198 ARG A N 1
ATOM 1560 C CA . ARG A 1 198 ? 11.198 0.532 -17.607 1.00 92.81 198 ARG A CA 1
ATOM 1561 C C . ARG A 1 198 ? 12.389 -0.398 -17.399 1.00 92.81 198 ARG A C 1
ATOM 1563 O O . ARG A 1 198 ? 12.723 -1.201 -18.286 1.00 92.81 198 ARG A O 1
ATOM 1570 N N . VAL A 1 199 ? 13.063 -0.323 -16.256 1.00 94.69 199 VAL A N 1
ATOM 1571 C CA . VAL A 1 199 ? 14.128 -1.261 -15.915 1.00 94.69 199 VAL A CA 1
ATOM 1572 C C . VAL A 1 199 ? 13.541 -2.417 -15.122 1.00 94.69 199 VAL A C 1
ATOM 1574 O O . VAL A 1 199 ? 13.404 -2.346 -13.909 1.00 94.69 199 VAL A O 1
ATOM 1577 N N . ILE A 1 200 ? 13.251 -3.519 -15.819 1.00 94.38 200 ILE A N 1
ATOM 1578 C CA . ILE A 1 200 ? 12.756 -4.749 -15.188 1.00 94.38 200 ILE A CA 1
ATOM 1579 C C . ILE A 1 200 ? 13.579 -5.135 -13.954 1.00 94.38 200 ILE A C 1
ATOM 1581 O O . ILE A 1 200 ? 14.817 -5.099 -13.977 1.00 94.38 200 ILE A O 1
ATOM 1585 N N . ILE A 1 201 ? 12.891 -5.575 -12.901 1.00 94.75 201 ILE A N 1
ATOM 1586 C CA . ILE A 1 201 ? 13.497 -5.895 -11.607 1.00 94.75 201 ILE A CA 1
ATOM 1587 C C . ILE A 1 201 ? 14.698 -6.836 -11.707 1.00 94.75 201 ILE A C 1
ATOM 1589 O O . ILE A 1 201 ? 15.674 -6.634 -11.001 1.00 94.75 201 ILE A O 1
ATOM 1593 N N . THR A 1 202 ? 14.703 -7.813 -12.618 1.00 94.50 202 THR A N 1
ATOM 1594 C CA . THR A 1 202 ? 15.816 -8.768 -12.758 1.00 94.50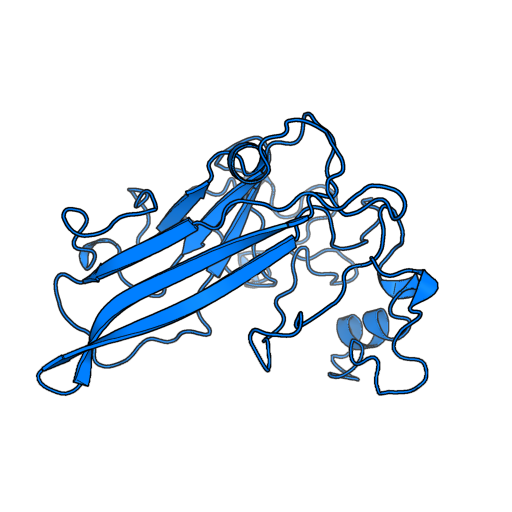 202 THR A CA 1
ATOM 1595 C C . THR A 1 202 ? 17.093 -8.144 -13.325 1.00 94.50 202 THR A C 1
ATOM 1597 O O . THR A 1 202 ? 18.174 -8.700 -13.135 1.00 94.50 202 THR A O 1
ATOM 1600 N N . LYS A 1 203 ? 17.015 -6.973 -13.977 1.00 95.69 203 LYS A N 1
ATOM 1601 C CA . LYS A 1 203 ? 18.211 -6.197 -14.346 1.00 95.69 203 LYS A CA 1
ATOM 1602 C C . LYS A 1 203 ? 18.818 -5.504 -13.134 1.00 95.69 203 LYS A C 1
ATOM 1604 O O . LYS A 1 203 ? 20.034 -5.541 -12.974 1.00 95.69 203 LYS A O 1
ATOM 1609 N N . ALA A 1 204 ? 17.990 -4.893 -12.290 1.00 96.06 204 ALA A N 1
ATOM 1610 C CA . ALA A 1 204 ? 18.437 -4.230 -11.067 1.00 96.06 204 ALA A CA 1
ATOM 1611 C C . ALA A 1 204 ? 18.844 -5.230 -9.968 1.00 96.06 204 ALA A C 1
ATOM 1613 O O . ALA A 1 204 ? 19.810 -5.002 -9.242 1.00 96.06 204 ALA A O 1
ATOM 1614 N N . TYR A 1 205 ? 18.144 -6.361 -9.904 1.00 95.50 205 TYR A N 1
ATOM 1615 C CA . TYR A 1 205 ? 18.243 -7.402 -8.889 1.00 95.50 205 TYR A CA 1
ATOM 1616 C C . TYR A 1 205 ? 18.341 -8.796 -9.535 1.00 95.50 205 TYR A C 1
ATOM 1618 O O . TYR A 1 205 ? 17.342 -9.517 -9.632 1.00 95.50 205 TYR A O 1
ATOM 1626 N N . PRO A 1 206 ? 19.542 -9.231 -9.962 1.00 94.44 206 PRO A N 1
ATOM 1627 C CA . PRO A 1 206 ? 19.728 -10.469 -10.731 1.00 94.44 206 PRO A CA 1
ATOM 1628 C C . PRO A 1 206 ? 19.278 -11.761 -10.037 1.00 94.44 206 PRO A C 1
ATOM 1630 O O . PRO A 1 206 ? 19.069 -12.778 -10.695 1.00 94.44 206 PRO A O 1
ATOM 1633 N N . ASN A 1 207 ? 19.141 -11.749 -8.707 1.00 92.44 207 ASN A N 1
ATOM 1634 C CA . ASN A 1 207 ? 18.712 -12.912 -7.926 1.00 92.44 207 ASN A CA 1
ATOM 1635 C C . ASN A 1 207 ? 17.212 -12.916 -7.580 1.00 92.44 207 ASN A C 1
ATOM 1637 O O . ASN A 1 207 ? 16.762 -13.854 -6.924 1.00 92.44 207 ASN A O 1
ATOM 1641 N N . TYR A 1 208 ? 16.442 -11.922 -8.037 1.00 92.44 208 TYR A N 1
ATOM 1642 C CA . TYR A 1 208 ? 15.004 -11.822 -7.771 1.00 92.44 208 TYR A CA 1
ATOM 1643 C C . TYR A 1 208 ? 14.220 -13.053 -8.249 1.00 92.44 208 TYR A C 1
ATOM 1645 O O . TYR A 1 208 ? 13.437 -13.627 -7.499 1.00 92.44 208 TYR A O 1
ATOM 1653 N N . GLU A 1 209 ? 14.468 -13.507 -9.480 1.00 88.88 209 GLU A N 1
ATOM 1654 C CA . GLU A 1 209 ? 13.719 -14.623 -10.075 1.00 88.88 209 GLU A CA 1
ATOM 1655 C C . GLU A 1 209 ? 13.918 -15.935 -9.304 1.00 88.88 209 GLU A C 1
ATOM 1657 O O . GLU A 1 209 ? 12.968 -16.692 -9.118 1.00 88.88 209 GLU A O 1
ATOM 1662 N N . LYS A 1 210 ? 15.127 -16.176 -8.776 1.00 87.25 210 LYS A N 1
ATOM 1663 C CA . LYS A 1 210 ? 15.393 -17.337 -7.911 1.00 87.25 210 LYS A CA 1
ATOM 1664 C C . LYS A 1 210 ? 14.495 -17.292 -6.678 1.00 87.25 210 LYS A C 1
ATOM 1666 O O . LYS A 1 210 ? 13.779 -18.249 -6.415 1.00 87.25 210 LYS A O 1
ATOM 1671 N N . TRP A 1 211 ? 14.454 -16.143 -6.001 1.00 89.19 211 TRP A N 1
ATOM 1672 C CA . TRP A 1 211 ? 13.598 -15.946 -4.835 1.00 89.19 211 TRP A CA 1
ATOM 1673 C C . TRP A 1 211 ? 12.112 -16.164 -5.141 1.00 89.19 211 TRP A C 1
ATOM 1675 O O . TRP A 1 211 ? 11.426 -16.820 -4.360 1.00 89.19 211 TRP A O 1
ATOM 1685 N N . VAL A 1 212 ? 11.604 -15.697 -6.284 1.00 86.81 212 VAL A N 1
ATOM 1686 C CA . VAL A 1 212 ? 10.195 -15.935 -6.641 1.00 86.81 212 VAL A CA 1
ATOM 1687 C C . VAL A 1 212 ? 9.903 -17.419 -6.900 1.00 86.81 212 VAL A C 1
ATOM 1689 O O . VAL A 1 212 ? 8.842 -17.920 -6.516 1.00 86.81 212 VAL A O 1
ATOM 1692 N N . LEU A 1 213 ? 10.824 -18.140 -7.544 1.00 81.88 213 LEU A N 1
ATOM 1693 C CA . LEU A 1 213 ? 10.595 -19.523 -7.965 1.00 81.88 213 LEU A CA 1
ATOM 1694 C C . LEU A 1 213 ? 10.663 -20.532 -6.816 1.00 81.88 213 LEU A C 1
ATOM 1696 O O . LEU A 1 213 ? 9.811 -21.424 -6.741 1.00 81.88 213 LEU A O 1
ATOM 1700 N N . ASP A 1 214 ? 11.665 -20.412 -5.946 1.00 82.75 214 ASP A N 1
ATOM 1701 C CA . ASP A 1 214 ? 11.958 -21.420 -4.919 1.00 82.75 214 ASP A CA 1
ATOM 1702 C C . ASP A 1 214 ? 12.093 -20.849 -3.498 1.00 82.75 214 ASP A C 1
ATOM 1704 O O . ASP A 1 214 ? 12.400 -21.596 -2.568 1.00 82.75 214 ASP A O 1
ATOM 1708 N N . GLN A 1 215 ? 11.835 -19.547 -3.311 1.00 78.25 215 GLN A N 1
ATOM 1709 C CA . GLN A 1 215 ? 11.982 -18.833 -2.034 1.00 78.25 215 GLN A CA 1
ATOM 1710 C C . GLN A 1 215 ? 13.396 -18.910 -1.436 1.00 78.25 215 GLN A C 1
ATOM 1712 O O . GLN A 1 215 ? 13.601 -18.608 -0.256 1.00 78.25 215 GLN A O 1
ATOM 1717 N N . SER A 1 216 ? 14.398 -19.268 -2.245 1.00 72.06 216 SER A N 1
ATOM 1718 C CA . SER A 1 216 ? 15.802 -19.172 -1.865 1.00 72.06 216 SER A CA 1
ATOM 1719 C C . SER A 1 216 ? 16.280 -17.719 -1.938 1.00 72.06 216 SER A C 1
ATOM 1721 O O . SER A 1 216 ? 15.713 -16.879 -2.628 1.00 72.06 216 SER A O 1
ATOM 1723 N N . ASN A 1 217 ? 17.342 -17.394 -1.200 1.00 80.50 217 ASN A N 1
ATOM 1724 C CA . ASN A 1 217 ? 17.945 -16.056 -1.183 1.00 80.50 217 ASN A CA 1
ATOM 1725 C C . ASN A 1 217 ? 17.002 -14.928 -0.707 1.00 80.50 217 ASN A C 1
ATOM 1727 O O . ASN A 1 217 ? 16.687 -13.990 -1.434 1.00 80.50 217 ASN A O 1
ATOM 1731 N N . LEU A 1 218 ? 16.621 -14.973 0.573 1.00 86.50 218 LEU A N 1
ATOM 1732 C CA . LEU A 1 218 ? 15.821 -13.936 1.245 1.00 86.50 218 LEU A CA 1
ATOM 1733 C C . LEU A 1 218 ? 16.508 -12.559 1.343 1.00 86.50 218 LEU A C 1
ATOM 1735 O O . LEU A 1 218 ? 15.898 -11.610 1.825 1.00 86.50 218 LEU A O 1
ATOM 1739 N N . SER A 1 219 ? 17.766 -12.445 0.915 1.00 89.00 219 SER A N 1
ATOM 1740 C CA . SER A 1 219 ? 18.537 -11.203 0.898 1.00 89.00 219 SER A CA 1
ATOM 1741 C C . SER A 1 219 ? 18.812 -10.696 -0.519 1.00 89.00 219 SER A C 1
ATOM 1743 O O . SER A 1 219 ? 19.687 -9.851 -0.685 1.00 89.00 219 SER A O 1
ATOM 1745 N N . TRP A 1 220 ? 18.082 -11.163 -1.543 1.00 91.88 220 TRP A N 1
ATOM 1746 C CA . TRP A 1 220 ? 18.283 -10.791 -2.955 1.00 91.88 220 TRP A CA 1
ATOM 1747 C C . TRP A 1 220 ? 18.313 -9.275 -3.216 1.00 91.88 220 TRP A C 1
ATOM 1749 O O . TRP A 1 220 ? 18.924 -8.841 -4.187 1.00 91.88 220 TRP A O 1
ATOM 1759 N N . PHE A 1 221 ? 17.678 -8.479 -2.353 1.00 91.62 221 PHE A N 1
ATOM 1760 C CA . PHE A 1 221 ? 17.621 -7.018 -2.426 1.00 91.62 221 PHE A CA 1
ATOM 1761 C C . PHE A 1 221 ? 18.740 -6.301 -1.644 1.00 91.62 221 PHE A C 1
ATOM 1763 O O . PHE A 1 221 ? 18.878 -5.081 -1.740 1.00 91.62 221 PHE A O 1
ATOM 1770 N N . ASP A 1 222 ? 19.539 -7.032 -0.862 1.00 89.56 222 ASP A N 1
ATOM 1771 C CA . ASP A 1 222 ? 20.592 -6.487 -0.006 1.00 89.56 222 ASP A CA 1
ATOM 1772 C C . ASP A 1 222 ? 21.827 -6.087 -0.825 1.00 89.56 222 ASP A C 1
ATOM 1774 O O . ASP A 1 222 ? 22.602 -6.928 -1.287 1.00 89.56 222 ASP A O 1
ATOM 1778 N N . ALA A 1 223 ? 22.042 -4.777 -0.962 1.00 88.94 223 ALA A N 1
ATOM 1779 C CA . ALA A 1 223 ? 23.168 -4.202 -1.695 1.00 88.94 223 ALA A CA 1
ATOM 1780 C C . ALA A 1 223 ? 24.541 -4.426 -1.034 1.00 88.94 223 ALA A C 1
ATOM 1782 O O . ALA A 1 223 ? 25.561 -4.104 -1.649 1.00 88.94 223 ALA A O 1
ATOM 1783 N N . SER A 1 224 ? 24.588 -4.938 0.202 1.00 88.50 224 SER A N 1
ATOM 1784 C CA . SER A 1 224 ? 25.841 -5.342 0.855 1.00 88.50 224 SER A CA 1
ATOM 1785 C C . SER A 1 224 ? 26.344 -6.711 0.382 1.00 88.50 224 SER A C 1
ATOM 1787 O O . SER A 1 224 ? 27.524 -7.024 0.547 1.00 88.50 224 SER A O 1
ATOM 1789 N N . VAL A 1 225 ? 25.483 -7.511 -0.258 1.00 89.44 225 VAL A N 1
ATOM 1790 C CA . VAL A 1 225 ? 25.833 -8.821 -0.812 1.00 89.44 225 VAL A CA 1
ATOM 1791 C C . VAL A 1 225 ? 26.251 -8.668 -2.276 1.00 89.44 225 VAL A C 1
ATOM 1793 O O . VAL A 1 225 ? 25.497 -8.184 -3.120 1.00 89.44 225 VAL A O 1
ATOM 1796 N N . SER A 1 226 ? 27.474 -9.095 -2.597 1.00 91.25 226 SER A N 1
ATOM 1797 C CA . SER A 1 226 ? 28.017 -8.992 -3.958 1.00 91.25 226 SER A CA 1
ATOM 1798 C C . SER A 1 226 ? 27.140 -9.723 -4.981 1.00 91.25 226 SER A C 1
ATOM 1800 O O . SER A 1 226 ? 26.768 -10.878 -4.778 1.00 91.25 226 SER A O 1
ATOM 1802 N N . GLY A 1 227 ? 26.827 -9.049 -6.090 1.00 90.50 227 GLY A N 1
ATOM 1803 C CA . GLY A 1 227 ? 26.018 -9.595 -7.183 1.00 90.50 227 GLY A CA 1
ATOM 1804 C C . GLY A 1 227 ? 24.501 -9.562 -6.964 1.00 90.50 227 GLY A C 1
ATOM 1805 O O . GLY A 1 227 ? 23.768 -9.970 -7.862 1.00 90.50 227 GLY A O 1
ATOM 1806 N N . ASN A 1 228 ? 24.014 -9.072 -5.817 1.00 92.75 228 ASN A N 1
ATOM 1807 C CA . ASN A 1 228 ? 22.575 -8.924 -5.583 1.00 92.75 228 ASN A CA 1
ATOM 1808 C C . ASN A 1 228 ? 21.983 -7.672 -6.236 1.00 92.75 228 ASN A C 1
ATOM 1810 O O . ASN A 1 228 ? 20.818 -7.697 -6.617 1.00 92.75 228 ASN A O 1
ATOM 1814 N N . VAL A 1 229 ? 22.766 -6.595 -6.374 1.00 95.31 229 VAL A N 1
ATOM 1815 C CA . VAL A 1 229 ? 22.247 -5.279 -6.768 1.00 95.31 229 VAL A CA 1
ATOM 1816 C C . VAL A 1 229 ? 23.146 -4.594 -7.792 1.00 95.31 229 VAL A C 1
ATOM 1818 O O . VAL A 1 229 ? 24.317 -4.325 -7.520 1.00 95.31 229 VAL A O 1
ATOM 1821 N N . ASN A 1 230 ? 22.556 -4.240 -8.930 1.00 96.00 230 ASN A N 1
ATOM 1822 C CA . ASN A 1 230 ? 23.151 -3.410 -9.972 1.00 96.00 230 ASN A CA 1
ATOM 1823 C C . ASN A 1 230 ? 22.671 -1.961 -9.784 1.00 96.00 230 ASN A C 1
ATOM 1825 O O . ASN A 1 230 ? 21.596 -1.572 -10.247 1.00 96.00 230 ASN A O 1
ATOM 1829 N N . LYS A 1 231 ? 23.441 -1.168 -9.029 1.00 93.25 231 LYS A N 1
ATOM 1830 C CA . LYS A 1 231 ? 23.027 0.166 -8.547 1.00 93.25 231 LYS A CA 1
ATOM 1831 C C . LYS A 1 231 ? 22.766 1.175 -9.663 1.00 93.25 231 LYS A C 1
ATOM 1833 O O . LYS A 1 231 ? 21.992 2.104 -9.474 1.00 93.25 231 LYS A O 1
ATOM 1838 N N . GLU A 1 232 ? 23.381 1.001 -10.825 1.00 93.69 232 GLU A N 1
ATOM 1839 C CA . GLU A 1 232 ? 23.183 1.850 -11.999 1.00 93.69 232 GLU A CA 1
ATOM 1840 C C . GLU A 1 232 ? 21.739 1.829 -12.531 1.00 93.69 232 GLU A C 1
ATOM 1842 O O . GLU A 1 232 ? 21.314 2.777 -13.202 1.00 93.69 232 GLU A O 1
ATOM 1847 N N . PHE A 1 233 ? 20.984 0.777 -12.208 1.00 94.56 233 PHE A N 1
ATOM 1848 C CA . PHE A 1 233 ? 19.590 0.587 -12.603 1.00 94.56 233 PHE A CA 1
ATOM 1849 C C . PHE A 1 233 ? 18.578 1.072 -11.564 1.00 94.56 233 PHE A C 1
ATOM 1851 O O . PHE A 1 233 ? 17.385 1.037 -11.850 1.00 94.56 233 PHE A O 1
ATOM 1858 N N . LEU A 1 234 ? 19.031 1.524 -10.394 1.00 92.69 234 LEU A N 1
ATOM 1859 C CA . LEU A 1 234 ? 18.176 1.979 -9.299 1.00 92.69 234 LEU A CA 1
ATOM 1860 C C . LEU A 1 234 ? 18.018 3.497 -9.300 1.00 92.69 234 LEU A C 1
ATOM 1862 O O . LEU A 1 234 ? 18.955 4.209 -9.678 1.00 92.69 234 LEU A O 1
ATOM 1866 N N . TYR A 1 235 ? 16.839 3.964 -8.894 1.00 89.00 235 TYR A N 1
ATOM 1867 C CA . TYR A 1 235 ? 16.572 5.372 -8.609 1.00 89.00 235 TYR A CA 1
ATOM 1868 C C . TYR A 1 235 ? 17.018 5.731 -7.184 1.00 89.00 235 TYR A C 1
ATOM 1870 O O . TYR A 1 235 ? 16.798 4.906 -6.265 1.00 89.00 235 TYR A O 1
#